Protein AF-A0A9D0KLB8-F1 (afdb_monomer_lite)

Sequence (203 aa):
MKRWILIVVVLVLVASAGTVVAAPAVDDDLPPVTEDEQAGERAGCESGAPLHPGVERLARRYGVPYKKVLDAFCGGYGLGEIALALRLNNCLNNGGLNNGKAWQTLLEMRQQGVGWGQVMLAVVTAKAVGDEDVTPDSLLRQRADGMEWGKIWQGLGLIGNGRGHKPASVTDEGSAQQGHPPRGNAGRAHGRGQGQGLGLKDQ

Foldseek 3Di:
DPVVVVVVVVVVPPPDPDDDDDDPDPPPVDPPPDPPPPLADDPPLDPPRDQDVLLVVQCVVLVHDSVVSSCCVSRDDDSVLLSLLSVLCVLLVVQQADDDCRSVVLVVCVVVVNDPVLLNLQSVVCSVLVDNVSHSVVSVVCVVVVDDPVNVCCVSVVDDDPDPDPPPPDDDDDDDDDDDDDDDDDPDDDDDDDDDDDDDDDD

pLDDT: mean 71.84, std 22.21, range [31.27, 97.5]

Structure (mmCIF, N/CA/C/O backbone):
data_AF-A0A9D0KLB8-F1
#
_entry.id   AF-A0A9D0KLB8-F1
#
loop_
_atom_site.group_PDB
_atom_site.id
_atom_site.type_symbol
_atom_site.label_atom_id
_atom_site.label_alt_id
_atom_site.label_comp_id
_atom_site.label_asym_id
_atom_site.label_entity_id
_atom_site.label_seq_id
_atom_site.pdbx_PDB_ins_code
_atom_site.Cartn_x
_atom_site.Cartn_y
_atom_site.Cartn_z
_atom_site.occupancy
_atom_site.B_iso_or_equiv
_atom_site.auth_seq_id
_atom_site.auth_comp_id
_atom_site.auth_asym_id
_atom_site.auth_atom_id
_atom_site.pdbx_PDB_model_num
ATOM 1 N N . MET A 1 1 ? -1.262 57.697 27.736 1.00 54.97 1 MET A N 1
ATOM 2 C CA . MET A 1 1 ? 0.014 57.642 26.979 1.00 54.97 1 MET A CA 1
ATOM 3 C C . MET A 1 1 ? 0.356 56.240 26.434 1.00 54.97 1 MET A C 1
ATOM 5 O O . MET A 1 1 ? 1.523 55.912 26.307 1.00 54.97 1 MET A O 1
ATOM 9 N N . LYS A 1 2 ? -0.627 55.386 26.092 1.00 54.72 2 LYS A N 1
ATOM 10 C CA . LYS A 1 2 ? -0.364 54.019 25.573 1.00 54.72 2 LYS A CA 1
ATOM 11 C C . LYS A 1 2 ? -1.040 53.720 24.225 1.00 54.72 2 LYS A C 1
ATOM 13 O O . LYS A 1 2 ? -0.787 52.686 23.629 1.00 54.72 2 LYS A O 1
ATOM 18 N N . ARG A 1 3 ? -1.871 54.649 23.729 1.00 54.12 3 ARG A N 1
ATOM 19 C CA . ARG A 1 3 ? -2.561 54.549 22.429 1.00 54.12 3 ARG A CA 1
ATOM 20 C C . ARG A 1 3 ? -1.765 55.138 21.255 1.00 54.12 3 ARG A C 1
ATOM 22 O O . ARG A 1 3 ? -2.039 54.795 20.119 1.00 54.12 3 ARG A O 1
ATOM 29 N N . TRP A 1 4 ? -0.749 55.958 21.531 1.00 46.91 4 TRP A N 1
ATOM 30 C CA . TRP A 1 4 ? 0.110 56.560 20.500 1.00 46.91 4 TRP A CA 1
ATOM 31 C C . TRP A 1 4 ? 1.261 55.635 20.074 1.00 46.91 4 TRP A C 1
ATOM 33 O O . TRP A 1 4 ? 1.718 55.704 18.942 1.00 46.91 4 TRP A O 1
ATOM 43 N N . ILE A 1 5 ? 1.676 54.707 20.944 1.00 55.84 5 ILE A N 1
ATOM 44 C CA . ILE A 1 5 ? 2.767 53.756 20.665 1.00 55.84 5 ILE A CA 1
ATOM 45 C C . ILE A 1 5 ? 2.333 52.690 19.643 1.00 55.84 5 ILE A C 1
ATOM 47 O O . ILE A 1 5 ? 3.135 52.278 18.814 1.00 55.84 5 ILE A O 1
ATOM 51 N N . LEU A 1 6 ? 1.054 52.293 19.636 1.00 51.06 6 LEU A N 1
ATOM 52 C CA . LEU A 1 6 ? 0.546 51.287 18.693 1.00 51.06 6 LEU A CA 1
ATOM 53 C C . LEU A 1 6 ? 0.437 51.811 17.252 1.00 51.06 6 LEU A C 1
ATOM 55 O O . LEU A 1 6 ? 0.638 51.041 16.322 1.00 51.06 6 LEU A O 1
ATOM 59 N N . ILE A 1 7 ? 0.192 53.110 17.050 1.00 54.25 7 ILE A N 1
ATOM 60 C CA . ILE A 1 7 ? 0.127 53.703 15.701 1.00 54.25 7 ILE A CA 1
ATOM 61 C C . ILE A 1 7 ? 1.533 53.843 15.100 1.00 54.25 7 ILE A C 1
ATOM 63 O O . ILE A 1 7 ? 1.725 53.570 13.919 1.00 54.25 7 ILE A O 1
ATOM 67 N N . VAL A 1 8 ? 2.535 54.191 15.914 1.00 54.28 8 VAL A N 1
ATOM 68 C CA . VAL A 1 8 ? 3.924 54.345 15.447 1.00 54.28 8 VAL A CA 1
ATOM 69 C C . VAL A 1 8 ? 4.551 52.993 15.085 1.00 54.28 8 VAL A C 1
ATOM 71 O O . VAL A 1 8 ? 5.255 52.902 14.087 1.00 54.28 8 VAL A O 1
ATOM 74 N N . VAL A 1 9 ? 4.251 51.918 15.825 1.00 54.47 9 VAL A N 1
ATOM 75 C CA . VAL A 1 9 ? 4.792 50.577 15.524 1.00 54.47 9 VAL A CA 1
ATOM 76 C C . VAL A 1 9 ? 4.160 49.965 14.264 1.00 54.47 9 VAL A C 1
ATOM 78 O O . VAL A 1 9 ? 4.857 49.303 13.501 1.00 54.47 9 VAL A O 1
ATOM 81 N N . VAL A 1 10 ? 2.879 50.237 13.986 1.00 52.41 10 VAL A N 1
ATOM 82 C CA . VAL A 1 10 ? 2.221 49.795 12.739 1.00 52.41 10 VAL A CA 1
ATOM 83 C C . VAL A 1 10 ? 2.745 50.563 11.516 1.00 52.41 10 VAL A C 1
ATOM 85 O O . VAL A 1 10 ? 2.868 49.982 10.442 1.00 52.41 10 VAL A O 1
ATOM 88 N N . LEU A 1 11 ? 3.133 51.834 11.674 1.00 50.62 11 LEU A N 1
ATOM 89 C CA . LEU A 1 11 ? 3.704 52.643 10.587 1.00 50.62 11 LEU A CA 1
ATOM 90 C C . LEU A 1 11 ? 5.163 52.295 10.2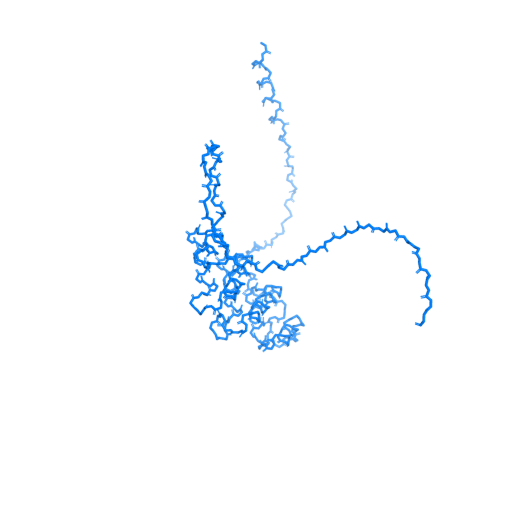42 1.00 50.62 11 LEU A C 1
ATOM 92 O O . LEU A 1 11 ? 5.580 52.510 9.108 1.00 50.62 11 LEU A O 1
ATOM 96 N N . VAL A 1 12 ? 5.934 51.731 11.176 1.00 50.69 12 VAL A N 1
ATOM 97 C CA . VAL A 1 12 ? 7.351 51.373 10.946 1.00 50.69 12 VAL A CA 1
ATOM 98 C C . VAL A 1 12 ? 7.520 50.035 10.205 1.00 50.69 12 VAL A C 1
ATOM 100 O O . VAL A 1 12 ? 8.561 49.804 9.598 1.00 50.69 12 VAL A O 1
ATOM 103 N N . LEU A 1 13 ? 6.502 49.169 10.162 1.00 50.56 13 LEU A N 1
ATOM 104 C CA . LEU A 1 13 ? 6.598 47.850 9.512 1.00 50.56 13 LEU A CA 1
ATOM 105 C C . LEU A 1 13 ? 6.283 47.831 8.002 1.00 50.56 13 LEU A C 1
ATOM 107 O O . LEU A 1 13 ? 6.443 46.789 7.374 1.00 50.56 13 LEU A O 1
ATOM 111 N N . VAL A 1 14 ? 5.876 48.952 7.395 1.00 56.84 14 VAL A N 1
ATOM 112 C CA . VAL A 1 14 ? 5.461 48.999 5.971 1.00 56.84 14 VAL A CA 1
ATOM 113 C C . VAL A 1 14 ? 6.595 49.410 5.010 1.00 56.84 14 VAL A C 1
ATOM 115 O O . VAL A 1 14 ? 6.429 49.375 3.796 1.00 56.84 14 VAL A O 1
ATOM 118 N N . ALA A 1 15 ? 7.795 49.733 5.498 1.00 57.12 15 ALA A N 1
ATOM 119 C CA . ALA A 1 15 ? 8.897 50.203 4.650 1.00 57.12 15 ALA A CA 1
ATOM 120 C C . ALA A 1 15 ? 9.981 49.137 4.414 1.00 57.12 15 ALA A C 1
ATOM 122 O O . ALA A 1 15 ? 11.125 49.287 4.833 1.00 57.12 15 ALA A O 1
ATOM 123 N N . SER A 1 16 ? 9.640 48.055 3.716 1.00 59.56 16 SER A N 1
ATOM 124 C CA . SER A 1 16 ? 10.649 47.233 3.025 1.00 59.56 16 SER A CA 1
ATOM 125 C C . SER A 1 16 ? 10.117 46.696 1.696 1.00 59.56 16 SER A C 1
ATOM 127 O O . SER A 1 16 ? 10.124 45.503 1.418 1.00 59.56 16 SER A O 1
ATOM 129 N N . ALA A 1 17 ? 9.675 47.613 0.833 1.00 59.06 17 ALA A N 1
ATOM 130 C CA . ALA A 1 17 ? 9.625 47.349 -0.599 1.00 59.06 17 ALA A CA 1
ATOM 131 C C . ALA A 1 17 ? 11.056 47.459 -1.151 1.00 59.06 17 ALA A C 1
ATOM 133 O O . ALA A 1 17 ? 11.504 48.529 -1.557 1.00 59.06 17 ALA A O 1
ATOM 134 N N . GLY A 1 18 ? 11.805 46.356 -1.104 1.00 54.69 18 GLY A N 1
ATOM 135 C CA . GLY A 1 18 ? 13.010 46.218 -1.914 1.00 54.69 18 GLY A CA 1
ATOM 136 C C . GLY A 1 18 ? 12.600 46.155 -3.382 1.00 54.69 18 GLY A C 1
ATOM 137 O O . GLY A 1 18 ? 11.836 45.277 -3.777 1.00 54.69 18 GLY A O 1
ATOM 138 N N . THR A 1 19 ? 13.071 47.094 -4.196 1.00 61.03 19 THR A N 1
ATOM 139 C CA . THR A 1 19 ? 12.932 47.026 -5.653 1.00 61.03 19 THR A CA 1
ATOM 140 C C . THR A 1 19 ? 13.747 45.850 -6.178 1.00 61.03 19 THR A C 1
ATOM 142 O O . THR A 1 19 ? 14.977 45.887 -6.161 1.00 61.03 19 THR A O 1
ATOM 145 N N . VAL A 1 20 ? 13.061 44.811 -6.652 1.00 55.56 20 VAL A N 1
ATOM 146 C CA . VAL A 1 20 ? 13.668 43.757 -7.468 1.00 55.56 20 VAL A CA 1
ATOM 147 C C . VAL A 1 20 ? 13.958 44.367 -8.839 1.00 55.56 20 VAL A C 1
ATOM 149 O O . VAL A 1 20 ? 13.037 44.683 -9.588 1.00 55.56 20 VAL A O 1
ATOM 152 N N . VAL A 1 21 ? 15.235 44.586 -9.156 1.00 56.75 21 VAL A N 1
ATOM 153 C CA . VAL A 1 21 ? 15.659 44.915 -10.522 1.00 56.75 21 VAL A CA 1
ATOM 154 C C . VAL A 1 21 ? 15.579 43.628 -11.335 1.00 56.75 21 VAL A C 1
ATOM 156 O O . VAL A 1 21 ? 16.291 42.667 -11.049 1.00 56.75 21 VAL A O 1
ATOM 159 N N . ALA A 1 22 ? 14.686 43.605 -12.322 1.00 52.31 22 ALA A N 1
ATOM 160 C CA . ALA A 1 22 ? 14.639 42.549 -13.319 1.00 52.31 22 ALA A CA 1
ATOM 161 C C . ALA A 1 22 ? 15.969 42.526 -14.091 1.00 52.31 22 ALA A C 1
ATOM 163 O O . ALA A 1 22 ? 16.392 43.544 -14.643 1.00 52.31 22 ALA A O 1
ATOM 164 N N . ALA A 1 23 ? 16.631 41.370 -14.108 1.00 57.62 23 ALA A N 1
ATOM 165 C CA . ALA A 1 23 ? 17.707 41.100 -15.052 1.00 57.62 23 ALA A CA 1
ATOM 166 C C . ALA A 1 23 ? 17.133 41.106 -16.485 1.00 57.62 23 ALA A C 1
ATOM 168 O O . ALA A 1 23 ? 15.970 40.728 -16.660 1.00 57.62 23 ALA A O 1
ATOM 169 N N . PRO A 1 24 ? 17.898 41.544 -17.504 1.00 47.53 24 PRO A N 1
ATOM 170 C CA . PRO A 1 24 ? 17.432 41.500 -18.884 1.00 47.53 24 PRO A CA 1
ATOM 171 C C . PRO A 1 24 ? 17.108 40.057 -19.273 1.00 47.53 24 PRO A C 1
ATOM 173 O O . PRO A 1 24 ? 17.872 39.140 -18.967 1.00 47.53 24 PRO A O 1
ATOM 176 N N . ALA A 1 25 ? 15.954 39.888 -19.918 1.00 50.50 25 ALA A N 1
ATOM 177 C CA . ALA A 1 25 ? 15.499 38.628 -20.474 1.00 50.50 25 ALA A CA 1
ATOM 178 C C . ALA A 1 25 ? 16.585 38.064 -21.395 1.00 50.50 25 ALA A C 1
ATOM 180 O O . ALA A 1 25 ? 16.930 38.658 -22.415 1.00 50.50 25 ALA A O 1
ATOM 181 N N . VAL A 1 26 ? 17.154 36.936 -20.983 1.00 49.97 26 VAL A N 1
ATOM 182 C CA . VAL A 1 26 ? 17.803 36.019 -21.906 1.00 49.97 26 VAL A CA 1
ATOM 183 C C . VAL A 1 26 ? 16.637 35.273 -22.543 1.00 49.97 26 VAL A C 1
ATOM 185 O O . VAL A 1 26 ? 15.901 34.589 -21.832 1.00 49.97 26 VAL A O 1
ATOM 188 N N . ASP A 1 27 ? 16.405 35.503 -23.833 1.00 55.53 27 ASP A N 1
ATOM 189 C CA . ASP A 1 27 ? 15.479 34.720 -24.652 1.00 55.53 27 ASP A CA 1
ATOM 190 C C . ASP A 1 27 ? 15.996 33.272 -24.738 1.00 55.53 27 ASP A C 1
ATOM 192 O O . ASP A 1 27 ? 16.630 32.870 -25.711 1.00 55.53 27 ASP A O 1
ATOM 196 N N . ASP A 1 28 ? 15.773 32.496 -23.679 1.00 51.75 28 ASP A N 1
ATOM 197 C CA . ASP A 1 28 ? 15.770 31.040 -23.742 1.00 51.75 28 ASP A CA 1
ATOM 198 C C . ASP A 1 28 ? 14.333 30.633 -24.070 1.00 51.75 28 ASP A C 1
ATOM 200 O O . ASP A 1 28 ? 13.460 30.549 -23.202 1.00 51.75 28 ASP A O 1
ATOM 204 N N . ASP A 1 29 ? 14.094 30.440 -25.366 1.00 59.84 29 ASP A N 1
ATOM 205 C CA . ASP A 1 29 ? 12.906 29.834 -25.971 1.00 59.84 29 ASP A CA 1
ATOM 206 C C . ASP A 1 29 ? 12.832 28.343 -25.565 1.00 59.84 29 ASP A C 1
ATOM 208 O O . ASP A 1 29 ? 12.912 27.427 -26.386 1.00 59.84 29 ASP A O 1
ATOM 212 N N . LEU A 1 30 ? 12.782 28.074 -24.253 1.00 58.12 30 LEU A N 1
ATOM 213 C CA . LEU A 1 30 ? 12.476 26.755 -23.721 1.00 58.12 30 LEU A CA 1
ATOM 214 C C . LEU A 1 30 ? 10.955 26.642 -23.596 1.00 58.12 30 LEU A C 1
ATOM 216 O O . LEU A 1 30 ? 10.339 27.446 -22.886 1.00 58.12 30 LEU A O 1
ATOM 220 N N . PRO A 1 31 ? 10.330 25.640 -24.239 1.00 63.09 31 PRO A N 1
ATOM 221 C CA . PRO A 1 31 ? 8.905 25.415 -24.076 1.00 63.09 31 PRO A CA 1
ATOM 222 C C . PRO A 1 31 ? 8.580 25.185 -22.591 1.00 63.09 31 PRO A C 1
ATOM 224 O O . PRO A 1 31 ? 9.407 24.625 -21.861 1.00 63.09 31 PRO A O 1
ATOM 227 N N . PRO A 1 32 ? 7.382 25.589 -22.126 1.00 53.81 32 PRO A N 1
ATOM 228 C CA . PRO A 1 32 ? 6.952 25.302 -20.768 1.00 53.81 32 PRO A CA 1
ATOM 229 C C . PRO A 1 32 ? 6.999 23.790 -20.558 1.00 53.81 32 PRO A C 1
ATOM 231 O O . PRO A 1 32 ? 6.317 23.034 -21.248 1.00 53.81 32 PRO A O 1
ATOM 234 N N . VAL A 1 33 ? 7.832 23.351 -19.618 1.00 54.56 33 VAL A N 1
ATOM 235 C CA . VAL A 1 33 ? 7.889 21.953 -19.200 1.00 54.56 33 VAL A CA 1
ATOM 236 C C . VAL A 1 33 ? 6.566 21.672 -18.492 1.00 54.56 33 VAL A C 1
ATOM 238 O O . VAL A 1 33 ? 6.374 22.055 -17.342 1.00 54.56 33 VAL A O 1
ATOM 241 N N . THR A 1 34 ? 5.603 21.094 -19.204 1.00 50.75 34 THR A N 1
ATOM 242 C CA . THR A 1 34 ? 4.339 20.662 -18.612 1.00 50.75 34 THR A CA 1
ATOM 243 C C . THR A 1 34 ? 4.639 19.488 -17.687 1.00 50.75 34 THR A C 1
ATOM 245 O O . THR A 1 34 ? 5.115 18.444 -18.132 1.00 50.75 34 THR A O 1
ATOM 248 N N . GLU A 1 35 ? 4.379 19.653 -16.391 1.00 57.00 35 GLU A N 1
ATOM 249 C CA . GLU A 1 35 ? 4.608 18.640 -15.346 1.00 57.00 35 GLU A CA 1
ATOM 250 C C . GLU A 1 35 ? 3.706 17.390 -15.496 1.00 57.00 35 GLU A C 1
ATOM 252 O O . GLU A 1 35 ? 3.825 16.439 -14.725 1.00 57.00 35 GLU A O 1
ATOM 257 N N . ASP A 1 36 ? 2.852 17.348 -16.523 1.00 48.72 36 ASP A N 1
ATOM 258 C CA . ASP A 1 36 ? 1.821 16.326 -16.730 1.00 48.72 36 ASP A CA 1
ATOM 259 C C . ASP A 1 36 ? 2.244 15.112 -17.593 1.00 48.72 36 ASP A C 1
ATOM 261 O O . ASP A 1 36 ? 1.433 14.218 -17.819 1.00 48.72 36 ASP A O 1
ATOM 265 N N . GLU A 1 37 ? 3.511 14.992 -18.015 1.00 50.00 37 GLU A N 1
ATOM 266 C CA . GLU A 1 37 ? 4.004 13.836 -18.805 1.00 50.00 37 GLU A CA 1
ATOM 267 C C . GLU A 1 37 ? 5.207 13.084 -18.192 1.00 50.00 37 GLU A C 1
ATOM 269 O O . GLU A 1 37 ? 6.001 12.460 -18.889 1.00 50.00 37 GLU A O 1
ATOM 274 N N . GLN A 1 38 ? 5.365 13.067 -16.864 1.00 49.66 38 GLN A N 1
ATOM 275 C CA . GLN A 1 38 ? 6.437 12.280 -16.207 1.00 49.66 38 GLN A CA 1
ATOM 276 C C . GLN A 1 38 ? 5.984 10.913 -15.673 1.00 49.66 38 GLN A C 1
ATOM 278 O O . GLN A 1 38 ? 6.712 10.231 -14.947 1.00 49.66 38 GLN A O 1
ATOM 283 N N . ALA A 1 39 ? 4.812 10.448 -16.102 1.00 49.31 39 ALA A N 1
ATOM 284 C CA . ALA A 1 39 ? 4.437 9.040 -16.047 1.00 49.31 39 ALA A CA 1
ATOM 285 C C . ALA A 1 39 ? 4.890 8.328 -17.337 1.00 49.31 39 ALA A C 1
ATOM 287 O O . ALA A 1 39 ? 4.064 7.834 -18.095 1.00 49.31 39 ALA A O 1
ATOM 288 N N . GLY A 1 40 ? 6.196 8.297 -17.619 1.00 51.50 40 GLY A N 1
ATOM 289 C CA . GLY A 1 40 ? 6.690 7.677 -18.857 1.00 51.50 40 GLY A CA 1
ATOM 290 C C . GLY A 1 40 ? 8.150 7.250 -18.816 1.00 51.50 40 GLY A C 1
ATOM 291 O O . GLY A 1 40 ? 8.451 6.078 -19.020 1.00 51.50 40 GLY A O 1
ATOM 292 N N . GLU A 1 41 ? 9.059 8.154 -18.456 1.00 64.38 41 GLU A N 1
ATOM 293 C CA . GLU A 1 41 ? 10.490 7.921 -18.687 1.00 64.38 41 GLU A CA 1
ATOM 294 C C . GLU A 1 41 ? 11.237 7.486 -17.409 1.00 64.38 41 GLU A C 1
ATOM 296 O O . GLU A 1 41 ? 12.137 8.164 -16.910 1.00 64.38 41 GLU A O 1
ATOM 301 N N . ARG A 1 42 ? 10.852 6.353 -16.802 1.00 75.25 42 ARG A N 1
ATOM 302 C CA . ARG A 1 42 ? 11.687 5.739 -15.751 1.00 75.25 42 ARG A CA 1
ATOM 303 C C . ARG A 1 42 ? 12.741 4.839 -16.381 1.00 75.25 42 ARG A C 1
ATOM 305 O O . ARG A 1 42 ? 12.410 3.883 -17.081 1.00 75.25 42 ARG A O 1
ATOM 312 N N . ALA A 1 43 ? 14.007 5.096 -16.051 1.00 79.88 43 ALA A N 1
ATOM 313 C CA . ALA A 1 43 ? 15.126 4.269 -16.487 1.00 79.88 43 ALA A CA 1
ATOM 314 C C . ALA A 1 43 ? 14.879 2.782 -16.170 1.00 79.88 43 ALA A C 1
ATOM 316 O O . ALA A 1 43 ? 14.559 2.412 -15.036 1.00 79.88 43 ALA A O 1
ATOM 317 N N . GLY A 1 44 ? 15.044 1.925 -17.179 1.00 81.69 44 GLY A N 1
ATOM 318 C CA . GLY A 1 44 ? 14.855 0.478 -17.046 1.00 81.69 44 GLY A CA 1
ATOM 319 C C . GLY A 1 44 ? 13.421 -0.023 -17.251 1.00 81.69 44 GLY A C 1
ATOM 320 O O . GLY A 1 44 ? 13.159 -1.189 -16.962 1.00 81.69 44 GLY A O 1
ATOM 321 N N . CYS A 1 45 ? 12.510 0.820 -17.748 1.00 87.94 45 CYS A N 1
ATOM 322 C CA . CYS A 1 45 ? 11.162 0.422 -18.179 1.00 87.94 45 CYS A CA 1
ATOM 323 C C . CYS A 1 45 ? 11.052 0.119 -19.683 1.00 87.94 45 CYS A C 1
ATOM 325 O O . CYS A 1 45 ? 10.012 -0.341 -20.153 1.00 87.94 45 CYS A O 1
ATOM 327 N N . GLU A 1 46 ? 12.125 0.353 -20.433 1.00 84.94 46 GLU A N 1
ATOM 328 C CA . GLU A 1 46 ? 12.196 0.149 -21.877 1.00 84.94 46 GLU A CA 1
ATOM 329 C C . GLU A 1 46 ? 12.255 -1.340 -22.254 1.00 84.94 46 GLU A C 1
ATOM 331 O O . GLU A 1 46 ? 12.805 -2.183 -21.535 1.00 84.94 46 GLU A O 1
ATOM 336 N N . SER A 1 47 ? 11.720 -1.676 -23.430 1.00 76.31 47 SER A N 1
ATOM 337 C CA . SER A 1 47 ? 11.805 -3.037 -23.968 1.00 76.31 47 SER A CA 1
ATOM 338 C C . SER A 1 47 ? 13.254 -3.397 -24.306 1.00 76.31 47 SER A C 1
ATOM 340 O O . SER A 1 47 ? 13.928 -2.664 -25.019 1.00 76.31 47 SER A O 1
ATOM 342 N N . GLY A 1 48 ? 13.731 -4.548 -23.820 1.00 75.69 48 GLY A N 1
ATOM 343 C CA . GLY A 1 48 ? 15.107 -5.007 -24.055 1.00 75.69 48 GLY A CA 1
ATOM 344 C C . GLY A 1 48 ? 16.158 -4.411 -23.110 1.00 75.69 48 GLY A C 1
ATOM 345 O O . GLY A 1 48 ? 17.333 -4.757 -23.229 1.00 75.69 48 GLY A O 1
ATOM 346 N N . ALA A 1 49 ? 15.755 -3.574 -22.147 1.00 80.50 49 ALA A N 1
ATOM 347 C CA . ALA A 1 49 ? 16.653 -3.090 -21.106 1.00 80.50 49 ALA A CA 1
ATOM 348 C C . ALA A 1 49 ? 17.228 -4.253 -20.263 1.00 80.50 49 ALA A C 1
ATOM 350 O O . ALA A 1 49 ? 16.535 -5.253 -20.026 1.00 80.50 49 ALA A O 1
ATOM 351 N N . PRO A 1 50 ? 18.475 -4.133 -19.759 1.00 85.25 50 PRO A N 1
ATOM 352 C CA . PRO A 1 50 ? 19.007 -5.053 -18.758 1.00 85.25 50 PRO A CA 1
ATOM 353 C C . PRO A 1 50 ? 18.079 -5.166 -17.539 1.00 85.25 50 PRO A C 1
ATOM 355 O O . PRO A 1 50 ? 17.367 -4.222 -17.195 1.00 85.25 50 PRO A O 1
ATOM 358 N N . LEU A 1 51 ? 18.115 -6.309 -16.844 1.00 86.88 51 LEU A N 1
ATOM 359 C CA . LEU A 1 51 ? 17.317 -6.511 -15.630 1.00 86.88 51 LEU A CA 1
ATOM 360 C C . LEU A 1 51 ? 17.584 -5.400 -14.604 1.00 86.88 51 LEU A C 1
ATOM 362 O O . LEU A 1 51 ? 18.727 -5.149 -14.219 1.00 86.88 51 LEU A O 1
ATOM 366 N N . HIS A 1 52 ? 16.519 -4.773 -14.105 1.00 90.19 52 HIS A N 1
ATOM 367 C CA . HIS A 1 52 ? 16.628 -3.715 -13.114 1.00 90.19 52 HIS A CA 1
ATOM 368 C C . HIS A 1 52 ? 17.040 -4.330 -11.761 1.00 90.19 52 HIS A C 1
ATOM 370 O O . HIS A 1 52 ? 16.252 -5.060 -11.147 1.00 90.19 52 HIS A O 1
ATOM 376 N N . PRO A 1 53 ? 18.220 -3.998 -11.203 1.00 92.31 53 PRO A N 1
ATOM 377 C CA . PRO A 1 53 ? 18.805 -4.737 -10.080 1.00 92.31 53 PRO A CA 1
ATOM 378 C C . PRO A 1 53 ? 17.943 -4.685 -8.810 1.00 92.31 53 PRO A C 1
ATOM 380 O O . PRO A 1 53 ? 17.861 -5.651 -8.053 1.00 92.31 53 PRO A O 1
ATOM 383 N N . GLY A 1 54 ? 17.263 -3.560 -8.558 1.00 93.69 54 GLY A N 1
ATOM 384 C CA . GLY A 1 54 ? 16.323 -3.430 -7.439 1.00 93.69 54 GLY A CA 1
ATOM 385 C C . GLY A 1 54 ? 15.063 -4.294 -7.580 1.00 93.69 54 GLY A C 1
ATOM 386 O O . GLY A 1 54 ? 14.714 -5.014 -6.645 1.00 93.69 54 GLY A O 1
ATOM 387 N N . VAL A 1 55 ? 14.425 -4.265 -8.754 1.00 95.25 55 VAL A N 1
ATOM 388 C CA . VAL A 1 55 ? 13.262 -5.096 -9.099 1.00 95.25 55 VAL A CA 1
ATOM 389 C C . VAL A 1 55 ? 13.626 -6.575 -8.995 1.00 95.25 55 VAL A C 1
ATOM 391 O O . VAL A 1 55 ? 12.918 -7.342 -8.349 1.00 95.25 55 VAL A O 1
ATOM 394 N N . GLU A 1 56 ? 14.775 -6.963 -9.546 1.00 95.19 56 GLU A N 1
ATOM 395 C CA . GLU A 1 56 ? 15.280 -8.334 -9.516 1.00 95.19 56 GLU A CA 1
ATOM 396 C C . GLU A 1 56 ? 15.503 -8.834 -8.079 1.00 95.19 56 GLU A C 1
ATOM 398 O O . GLU A 1 56 ? 15.081 -9.936 -7.719 1.00 95.19 56 GLU A O 1
ATOM 403 N N . ARG A 1 57 ? 16.113 -8.009 -7.214 1.00 96.50 57 ARG A N 1
ATOM 404 C CA . ARG A 1 57 ? 16.278 -8.335 -5.788 1.00 96.50 57 ARG A CA 1
ATOM 405 C C . ARG A 1 57 ? 14.941 -8.537 -5.078 1.00 96.50 57 ARG A C 1
ATOM 407 O O . ARG A 1 57 ? 14.833 -9.466 -4.281 1.00 96.50 57 ARG A O 1
ATOM 414 N N . LEU A 1 58 ? 13.948 -7.687 -5.336 1.00 96.44 58 LEU A N 1
ATOM 415 C CA . LEU A 1 58 ? 12.626 -7.804 -4.714 1.00 96.44 58 LEU A CA 1
ATOM 416 C C . LEU A 1 58 ? 11.876 -9.041 -5.207 1.00 96.44 58 LEU A C 1
ATOM 418 O O . LEU A 1 58 ? 11.378 -9.809 -4.385 1.00 96.44 58 LEU A O 1
ATOM 422 N N . ALA A 1 59 ? 11.862 -9.264 -6.521 1.00 95.00 59 ALA A N 1
ATOM 423 C CA . ALA A 1 59 ? 11.224 -10.417 -7.142 1.00 95.00 59 ALA A CA 1
ATOM 424 C C . ALA A 1 59 ? 11.765 -11.733 -6.571 1.00 95.00 59 ALA A C 1
ATOM 426 O O . ALA A 1 59 ? 10.995 -12.552 -6.073 1.00 95.00 59 ALA A O 1
ATOM 427 N N . ARG A 1 60 ? 13.097 -11.890 -6.532 1.00 95.31 60 ARG A N 1
ATOM 428 C CA . ARG A 1 60 ? 13.740 -13.074 -5.941 1.00 95.31 60 ARG A CA 1
ATOM 429 C C . ARG A 1 60 ? 13.451 -13.224 -4.452 1.00 95.31 60 ARG A C 1
ATOM 431 O O . ARG A 1 60 ? 13.148 -14.323 -4.007 1.00 95.31 60 ARG A O 1
ATOM 438 N N . ARG A 1 61 ? 13.543 -12.138 -3.676 1.00 94.94 61 ARG A N 1
ATOM 439 C CA . ARG A 1 61 ? 13.373 -12.187 -2.215 1.00 94.94 61 ARG A CA 1
ATOM 440 C C . ARG A 1 61 ? 11.978 -12.638 -1.794 1.00 94.94 61 ARG A C 1
ATOM 442 O O . ARG A 1 61 ? 11.863 -13.358 -0.810 1.00 94.94 61 ARG A O 1
ATOM 449 N N . TYR A 1 62 ? 10.949 -12.180 -2.497 1.00 92.12 62 TYR A N 1
ATOM 450 C CA . TYR A 1 62 ? 9.555 -12.445 -2.136 1.00 92.12 62 TYR A CA 1
ATOM 451 C C . TYR A 1 62 ? 8.893 -13.517 -3.010 1.00 92.12 62 TYR A C 1
ATOM 453 O O . TYR A 1 62 ? 7.705 -13.771 -2.845 1.00 92.12 62 TYR A O 1
ATOM 461 N N . GLY A 1 63 ? 9.632 -14.137 -3.937 1.00 91.06 63 GLY A N 1
ATOM 462 C CA . GLY A 1 63 ? 9.103 -15.176 -4.825 1.00 91.06 63 GLY A CA 1
ATOM 463 C C . GLY A 1 63 ? 7.995 -14.686 -5.763 1.00 91.06 63 GLY A C 1
ATOM 464 O O . GLY A 1 63 ? 7.151 -15.474 -6.179 1.00 91.06 63 GLY A O 1
ATOM 465 N N . VAL A 1 64 ? 7.965 -13.388 -6.082 1.00 91.12 64 VAL A N 1
ATOM 466 C CA . VAL A 1 64 ? 6.946 -12.789 -6.957 1.00 91.12 64 VAL A CA 1
ATOM 467 C C . VAL A 1 64 ? 7.468 -12.643 -8.390 1.00 91.12 64 VAL A C 1
ATOM 469 O O . VAL A 1 64 ? 8.670 -12.437 -8.583 1.00 91.12 64 VAL A O 1
ATOM 472 N N . PRO A 1 65 ? 6.600 -12.697 -9.419 1.00 92.81 65 PRO A N 1
ATOM 473 C CA . PRO A 1 65 ? 7.040 -12.554 -10.803 1.00 92.81 65 PRO A CA 1
ATOM 474 C C . PRO A 1 65 ? 7.749 -11.216 -11.044 1.00 92.81 65 PRO A C 1
ATOM 476 O O . PRO A 1 65 ? 7.174 -10.158 -10.777 1.00 92.81 65 PRO A O 1
ATOM 479 N N . TYR A 1 66 ? 8.960 -11.257 -11.615 1.00 93.56 66 TYR A N 1
ATOM 480 C CA . TYR A 1 66 ? 9.760 -10.065 -11.940 1.00 93.56 66 TYR A CA 1
ATOM 481 C C . TYR A 1 66 ? 8.944 -9.012 -12.693 1.00 93.56 66 TYR A C 1
ATOM 483 O O . TYR A 1 66 ? 8.927 -7.849 -12.297 1.00 93.56 66 TYR A O 1
ATOM 491 N N . LYS A 1 67 ? 8.182 -9.443 -13.711 1.00 92.81 67 LYS A N 1
ATOM 492 C CA . LYS A 1 67 ? 7.329 -8.556 -14.507 1.00 92.81 67 LYS A CA 1
ATOM 493 C C . LYS A 1 67 ? 6.329 -7.779 -13.648 1.00 92.81 67 LYS A C 1
ATOM 495 O O . LYS A 1 67 ? 6.129 -6.605 -13.893 1.00 92.81 67 LYS A O 1
ATOM 500 N N . LYS A 1 68 ? 5.736 -8.380 -12.612 1.00 93.50 68 LYS A N 1
ATOM 501 C CA . LYS A 1 68 ? 4.762 -7.680 -11.756 1.00 93.50 68 LYS A CA 1
ATOM 502 C C . LYS A 1 68 ? 5.416 -6.577 -10.925 1.00 93.50 68 LYS A C 1
ATOM 504 O O . LYS A 1 68 ? 4.838 -5.508 -10.766 1.00 93.50 68 LYS A O 1
ATOM 509 N N . VAL A 1 69 ? 6.618 -6.836 -10.411 1.00 94.88 69 VAL A N 1
ATOM 510 C CA . VAL A 1 69 ? 7.414 -5.844 -9.671 1.00 94.88 69 VAL A CA 1
ATOM 511 C C . VAL A 1 69 ? 7.872 -4.725 -10.610 1.00 94.88 69 VAL A C 1
ATOM 513 O O . VAL A 1 69 ? 7.816 -3.559 -10.230 1.00 94.88 69 VAL A O 1
ATOM 516 N N . LEU A 1 70 ? 8.273 -5.073 -11.838 1.00 94.25 70 LEU A N 1
ATOM 517 C CA . LEU A 1 70 ? 8.650 -4.108 -12.869 1.00 94.25 70 LEU A CA 1
ATOM 518 C C . LEU A 1 70 ? 7.458 -3.238 -13.284 1.00 94.25 70 LEU A C 1
ATOM 520 O O . LEU A 1 70 ? 7.579 -2.021 -13.271 1.00 94.25 70 LEU A O 1
ATOM 524 N N . ASP A 1 71 ? 6.303 -3.847 -13.567 1.00 93.50 71 ASP A N 1
ATOM 525 C CA . ASP A 1 71 ? 5.068 -3.147 -13.934 1.00 93.50 71 ASP A CA 1
ATOM 526 C C . ASP A 1 71 ? 4.681 -2.127 -12.843 1.00 93.50 71 ASP A C 1
ATOM 528 O O . ASP A 1 71 ? 4.309 -1.001 -13.156 1.00 93.50 71 ASP A O 1
ATOM 532 N N . ALA A 1 72 ? 4.825 -2.478 -11.557 1.00 93.94 72 ALA A N 1
ATOM 533 C CA . ALA A 1 72 ? 4.589 -1.542 -10.456 1.00 93.94 72 ALA A CA 1
ATOM 534 C C . ALA A 1 72 ? 5.622 -0.398 -10.422 1.00 93.94 72 ALA A C 1
ATOM 536 O O . ALA A 1 72 ? 5.258 0.767 -10.270 1.00 93.94 72 ALA A O 1
ATOM 537 N N . PHE A 1 73 ? 6.909 -0.708 -10.586 1.00 94.62 73 PHE A N 1
ATOM 538 C CA . PHE A 1 73 ? 7.960 0.312 -10.617 1.00 94.62 73 PHE A CA 1
ATOM 539 C C . PHE A 1 73 ? 7.747 1.312 -11.764 1.00 94.62 73 PHE A C 1
ATOM 541 O O . PHE A 1 73 ? 7.747 2.526 -11.552 1.00 94.62 73 PHE A O 1
ATOM 548 N N . CYS A 1 74 ? 7.479 0.805 -12.964 1.00 93.25 74 CYS A N 1
ATOM 549 C CA . CYS A 1 74 ? 7.185 1.624 -14.134 1.00 93.25 74 CYS A CA 1
ATOM 550 C C . CYS A 1 74 ? 5.866 2.390 -13.977 1.00 93.25 74 CYS A C 1
ATOM 552 O O . CYS A 1 74 ? 5.792 3.558 -14.342 1.00 93.25 74 CYS A O 1
ATOM 554 N N . GLY A 1 75 ? 4.872 1.790 -13.319 1.00 91.25 75 GLY A N 1
ATOM 555 C CA . GLY A 1 75 ? 3.558 2.380 -13.066 1.00 91.25 75 GLY A CA 1
ATOM 556 C C . GLY A 1 75 ? 3.503 3.481 -12.004 1.00 91.25 75 GLY A C 1
ATOM 557 O O . GLY A 1 75 ? 2.416 3.976 -11.730 1.00 91.25 75 GLY A O 1
ATOM 558 N N . GLY A 1 76 ? 4.615 3.879 -11.378 1.00 90.94 76 GLY A N 1
ATOM 559 C CA . GLY A 1 76 ? 4.585 4.991 -10.415 1.00 90.94 76 GLY A CA 1
ATOM 560 C C . GLY A 1 76 ? 5.309 4.740 -9.108 1.00 90.94 76 GLY A C 1
ATOM 561 O O . GLY A 1 76 ? 5.709 5.697 -8.448 1.00 90.94 76 GLY A O 1
ATOM 562 N N . T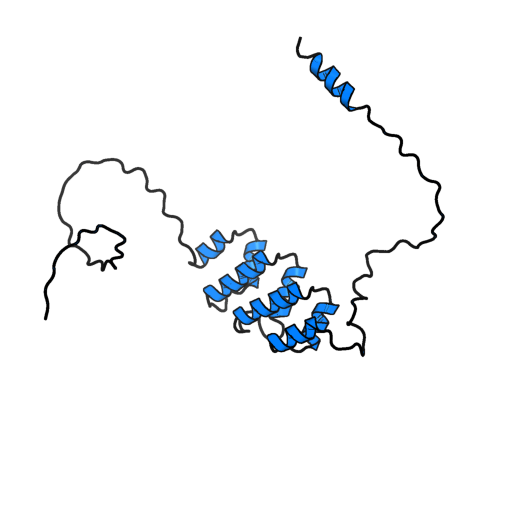YR A 1 77 ? 5.436 3.478 -8.710 1.00 93.19 77 TYR A N 1
ATOM 563 C CA . TYR A 1 77 ? 5.759 3.140 -7.333 1.00 93.19 77 TYR A CA 1
ATOM 564 C C . TYR A 1 77 ? 7.264 3.103 -7.085 1.00 93.19 77 TYR A C 1
ATOM 566 O O . TYR A 1 77 ? 8.037 2.505 -7.837 1.00 93.19 77 TYR A O 1
ATOM 574 N N . GLY A 1 78 ? 7.694 3.685 -5.968 1.00 93.62 78 GLY A N 1
ATOM 575 C CA . GLY A 1 78 ? 9.072 3.561 -5.517 1.00 93.62 78 GLY A CA 1
ATOM 576 C C . GLY A 1 78 ? 9.397 2.123 -5.103 1.00 93.62 78 GLY A C 1
ATOM 577 O O . GLY A 1 78 ? 8.569 1.413 -4.534 1.00 93.62 78 GLY A O 1
ATOM 578 N N . LEU A 1 79 ? 10.648 1.691 -5.289 1.00 94.88 79 LEU A N 1
ATOM 579 C CA . LEU A 1 79 ? 11.087 0.356 -4.849 1.00 94.88 79 LEU A CA 1
ATOM 580 C C . LEU A 1 79 ? 10.901 0.142 -3.338 1.00 94.88 79 LEU A C 1
ATOM 582 O O . LEU A 1 79 ? 10.678 -0.986 -2.911 1.00 94.88 79 LEU A O 1
ATOM 586 N N . GLY A 1 80 ? 10.967 1.209 -2.532 1.00 95.00 80 GLY A N 1
ATOM 587 C CA . GLY A 1 80 ? 10.670 1.159 -1.097 1.00 95.00 80 GLY A CA 1
ATOM 588 C C . GLY A 1 80 ? 9.194 0.883 -0.797 1.00 95.00 80 GLY A C 1
ATOM 589 O O . GLY A 1 80 ? 8.894 0.068 0.071 1.00 95.00 80 GLY A O 1
ATOM 590 N N . GLU A 1 81 ? 8.281 1.492 -1.557 1.00 95.75 81 GLU A N 1
ATOM 591 C CA . GLU A 1 81 ? 6.835 1.252 -1.460 1.00 95.75 81 GLU A CA 1
ATOM 592 C C . GLU A 1 81 ? 6.507 -0.191 -1.852 1.00 95.75 81 GLU A C 1
ATOM 594 O O . GLU A 1 81 ? 5.834 -0.908 -1.112 1.00 95.75 81 GLU A O 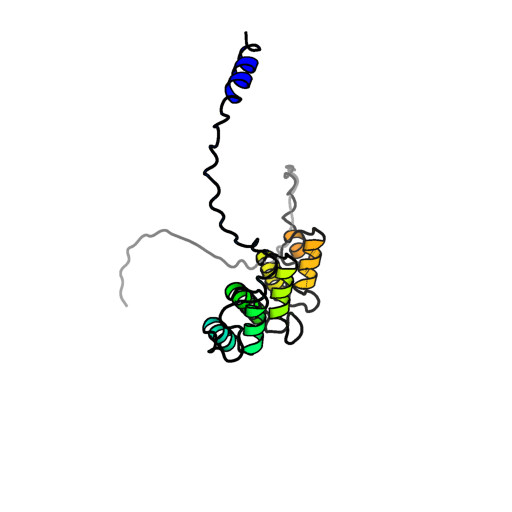1
ATOM 599 N N . ILE A 1 82 ? 7.075 -0.655 -2.969 1.00 96.25 82 ILE A N 1
ATOM 600 C CA . ILE A 1 82 ? 6.915 -2.033 -3.441 1.00 96.25 82 ILE A CA 1
ATOM 601 C C . ILE A 1 82 ? 7.482 -3.024 -2.415 1.00 96.25 82 ILE A C 1
ATOM 603 O O . ILE A 1 82 ? 6.840 -4.022 -2.089 1.00 96.25 82 ILE A O 1
ATOM 607 N N . ALA A 1 83 ? 8.664 -2.748 -1.854 1.00 95.94 83 ALA A N 1
ATOM 608 C CA . ALA A 1 83 ? 9.270 -3.585 -0.822 1.00 95.94 83 ALA A CA 1
ATOM 609 C C . ALA A 1 83 ? 8.407 -3.676 0.443 1.00 95.94 83 ALA A C 1
ATOM 611 O O . ALA A 1 83 ? 8.304 -4.754 1.034 1.00 95.94 83 ALA A O 1
ATOM 612 N N . LEU A 1 84 ? 7.803 -2.561 0.862 1.00 95.06 84 LEU A N 1
ATOM 613 C CA . LEU A 1 84 ? 6.930 -2.509 2.029 1.00 95.06 84 LEU A CA 1
ATOM 614 C C . LEU A 1 84 ? 5.630 -3.281 1.787 1.00 95.06 84 LEU A C 1
ATOM 616 O O . LEU A 1 84 ? 5.252 -4.102 2.623 1.00 95.06 84 LEU A O 1
ATOM 620 N N . ALA A 1 85 ? 5.000 -3.095 0.627 1.00 93.62 85 ALA A N 1
ATOM 621 C CA . ALA A 1 85 ? 3.815 -3.843 0.223 1.00 93.62 85 ALA A CA 1
ATOM 622 C C . ALA A 1 85 ? 4.070 -5.358 0.199 1.00 93.62 85 ALA A C 1
ATOM 624 O O . ALA A 1 85 ? 3.305 -6.133 0.770 1.00 93.62 85 ALA A O 1
ATOM 625 N N . LEU A 1 86 ? 5.186 -5.790 -0.399 1.00 93.00 86 LEU A N 1
ATOM 626 C CA . LEU A 1 86 ? 5.581 -7.200 -0.431 1.00 93.00 86 LEU A CA 1
ATOM 627 C C . LEU A 1 86 ? 5.824 -7.763 0.975 1.00 93.00 86 LEU A C 1
ATOM 629 O O . LEU A 1 86 ? 5.369 -8.864 1.287 1.00 93.00 86 LEU A O 1
ATOM 633 N N . ARG A 1 87 ? 6.492 -6.998 1.848 1.00 91.94 87 ARG A N 1
ATOM 634 C CA . ARG A 1 87 ? 6.720 -7.385 3.247 1.00 91.94 87 ARG A CA 1
ATOM 635 C C . ARG A 1 87 ? 5.409 -7.575 4.001 1.00 91.94 87 ARG A C 1
ATOM 637 O O . ARG A 1 87 ? 5.252 -8.570 4.703 1.00 91.94 87 ARG A O 1
ATOM 644 N N . LEU A 1 88 ? 4.488 -6.626 3.864 1.00 89.19 88 LEU A N 1
ATOM 645 C CA . LEU A 1 88 ? 3.179 -6.673 4.508 1.00 89.19 88 LEU A CA 1
ATOM 646 C C . LEU A 1 88 ? 2.335 -7.838 4.002 1.00 89.19 88 LEU A C 1
ATOM 648 O O . LEU A 1 88 ? 1.755 -8.566 4.803 1.00 89.19 88 LEU A O 1
ATOM 652 N N . ASN A 1 89 ? 2.330 -8.063 2.691 1.00 87.38 89 ASN A N 1
ATOM 653 C CA . ASN A 1 89 ? 1.661 -9.210 2.098 1.00 87.38 89 ASN A CA 1
ATOM 654 C C . ASN A 1 89 ? 2.209 -10.542 2.642 1.00 87.38 89 ASN A C 1
ATOM 656 O O . ASN A 1 89 ? 1.443 -11.426 3.019 1.00 87.38 89 ASN A O 1
ATOM 660 N N . ASN A 1 90 ? 3.534 -10.666 2.759 1.00 85.75 90 ASN A N 1
ATOM 661 C CA . ASN A 1 90 ? 4.155 -11.850 3.348 1.00 85.75 90 ASN A CA 1
ATOM 662 C C . ASN A 1 90 ? 3.790 -12.019 4.835 1.00 85.75 90 ASN A C 1
ATOM 664 O O . ASN A 1 90 ? 3.597 -13.138 5.301 1.00 85.75 90 ASN A O 1
ATOM 668 N N . CYS A 1 91 ? 3.626 -10.921 5.587 1.00 79.31 91 CYS A N 1
ATOM 669 C CA . CYS A 1 91 ? 3.108 -10.987 6.955 1.00 79.31 91 CYS A CA 1
ATOM 670 C C . CYS A 1 91 ? 1.689 -11.575 7.020 1.00 79.31 91 CYS A C 1
ATOM 672 O O . CYS A 1 91 ? 1.384 -12.229 8.015 1.00 79.31 91 CYS A O 1
ATOM 674 N N . LEU A 1 92 ? 0.851 -11.376 5.999 1.00 75.69 92 LEU A N 1
ATOM 675 C CA . LEU A 1 92 ? -0.520 -11.899 5.910 1.00 75.69 92 LEU A CA 1
ATOM 676 C C . LEU A 1 92 ? -0.608 -13.354 5.406 1.00 75.69 92 LEU A C 1
ATOM 678 O O . LEU A 1 92 ? -1.704 -13.814 5.094 1.00 75.69 92 LEU A O 1
ATOM 682 N N . ASN A 1 93 ? 0.513 -14.081 5.290 1.00 70.44 93 ASN A N 1
ATOM 683 C CA . ASN A 1 93 ? 0.563 -15.443 4.735 1.00 70.44 93 ASN A CA 1
ATOM 684 C C . ASN A 1 93 ? -0.129 -15.570 3.357 1.00 70.44 93 ASN A C 1
ATOM 686 O O . ASN A 1 93 ? -0.724 -16.600 3.060 1.00 70.44 93 ASN A O 1
ATOM 690 N N . ASN A 1 94 ? -0.079 -14.525 2.518 1.00 60.91 94 ASN A N 1
ATOM 691 C CA . ASN A 1 94 ? -0.765 -14.451 1.215 1.00 60.91 94 ASN A CA 1
ATOM 692 C C . ASN A 1 94 ? -2.307 -14.614 1.246 1.00 60.91 94 ASN A C 1
ATOM 694 O O . ASN A 1 94 ? -2.908 -14.694 0.178 1.00 60.91 94 ASN A O 1
ATOM 698 N N . GLY A 1 95 ? -2.949 -14.651 2.424 1.00 53.34 95 GLY A N 1
ATOM 699 C CA . GLY A 1 95 ? -4.387 -14.930 2.579 1.00 53.34 95 GLY A CA 1
ATOM 700 C C . GLY A 1 95 ? -5.261 -13.729 2.956 1.00 53.34 95 GLY A C 1
ATOM 701 O O . GLY A 1 95 ? -6.476 -13.821 2.875 1.00 53.34 95 GLY A O 1
ATOM 702 N N . GLY A 1 96 ? -4.673 -12.592 3.350 1.00 55.66 96 GLY A N 1
ATOM 703 C CA . GLY A 1 96 ? -5.443 -11.435 3.844 1.00 55.66 96 GLY A CA 1
ATOM 704 C C . GLY A 1 96 ? -5.987 -10.483 2.770 1.00 55.66 96 GLY A C 1
ATOM 705 O O . GLY A 1 96 ? -6.709 -9.547 3.100 1.00 55.66 96 GLY A O 1
ATOM 706 N N . LEU A 1 97 ? -5.615 -10.679 1.502 1.00 57.78 97 LEU A N 1
ATOM 707 C CA . LEU A 1 97 ? -6.070 -9.892 0.352 1.00 57.78 97 LEU A CA 1
ATOM 708 C C . LEU A 1 97 ? -6.106 -10.840 -0.852 1.00 57.78 97 LEU A C 1
ATOM 710 O O . LEU A 1 97 ? -5.077 -11.360 -1.272 1.00 57.78 97 LEU A O 1
ATOM 714 N N . ASN A 1 98 ? -7.295 -11.139 -1.357 1.00 48.94 98 ASN A N 1
ATOM 715 C CA . ASN A 1 98 ? -7.541 -12.275 -2.244 1.00 48.94 98 ASN A CA 1
ATOM 716 C C . ASN A 1 98 ? -6.638 -12.306 -3.501 1.00 48.94 98 ASN A C 1
ATOM 718 O O . ASN A 1 98 ? -6.709 -11.429 -4.356 1.00 48.94 98 ASN A O 1
ATOM 722 N N . ASN A 1 99 ? -5.831 -13.368 -3.615 1.00 54.59 99 ASN A N 1
ATOM 723 C CA . ASN A 1 99 ? -5.283 -13.967 -4.841 1.00 54.59 99 ASN A CA 1
ATOM 724 C C . ASN A 1 99 ? -4.603 -13.048 -5.882 1.00 54.59 99 ASN A C 1
ATOM 726 O O . ASN A 1 99 ? -5.229 -12.379 -6.701 1.00 54.59 99 ASN A O 1
ATOM 730 N N . GLY A 1 100 ? -3.268 -13.126 -5.948 1.00 54.50 100 GLY A N 1
ATOM 731 C CA . GLY A 1 100 ? -2.447 -12.656 -7.078 1.00 54.50 100 GLY A CA 1
ATOM 732 C C . GLY A 1 100 ? -2.205 -11.145 -7.154 1.00 54.50 100 GLY A C 1
ATOM 733 O O . GLY A 1 100 ? -1.197 -10.730 -7.726 1.00 54.50 100 GLY A O 1
ATOM 734 N N . LYS A 1 101 ? -3.072 -10.337 -6.533 1.00 66.81 101 LYS A N 1
ATOM 735 C CA . LYS A 1 101 ? -2.933 -8.875 -6.434 1.00 66.81 101 LYS A CA 1
ATOM 736 C C . LYS A 1 101 ? -2.668 -8.358 -5.024 1.00 66.81 101 LYS A C 1
ATOM 738 O O . LYS A 1 101 ? -2.476 -7.167 -4.870 1.00 66.81 101 LYS A O 1
ATOM 743 N N . ALA A 1 102 ? -2.589 -9.215 -4.014 1.00 83.56 102 ALA A N 1
ATOM 744 C CA . ALA A 1 102 ? -2.550 -8.829 -2.602 1.00 83.56 102 ALA A CA 1
ATOM 745 C C . ALA A 1 102 ? -1.600 -7.658 -2.257 1.00 83.56 102 ALA A C 1
ATOM 747 O O . ALA A 1 102 ? -2.014 -6.648 -1.696 1.00 83.56 102 ALA A O 1
ATOM 748 N N . TRP A 1 103 ? -0.328 -7.735 -2.658 1.00 90.00 103 TRP A N 1
ATOM 749 C CA . TRP A 1 103 ? 0.619 -6.634 -2.445 1.00 90.00 103 TRP A CA 1
ATOM 750 C C . TRP A 1 103 ? 0.380 -5.437 -3.381 1.00 90.00 103 TRP A C 1
ATOM 752 O O . TRP A 1 103 ? 0.700 -4.310 -3.024 1.00 90.00 103 TRP A O 1
ATOM 762 N N . GLN A 1 104 ? -0.200 -5.651 -4.562 1.00 91.19 104 GLN A N 1
ATOM 763 C CA . GLN A 1 104 ? -0.592 -4.575 -5.477 1.00 91.19 104 GLN A CA 1
ATOM 764 C C . GLN A 1 104 ? -1.789 -3.796 -4.916 1.00 91.19 104 GLN A C 1
ATOM 766 O O . GLN A 1 104 ? -1.791 -2.576 -4.974 1.00 91.19 104 GLN A O 1
ATOM 771 N N . THR A 1 105 ? -2.734 -4.466 -4.256 1.00 89.69 105 THR A N 1
ATOM 772 C CA . THR A 1 105 ? -3.847 -3.829 -3.542 1.00 89.69 105 THR A CA 1
ATOM 773 C C . THR A 1 105 ? -3.342 -2.909 -2.426 1.00 89.69 105 THR A C 1
ATOM 775 O O . THR A 1 105 ? -3.848 -1.804 -2.263 1.00 89.69 105 THR A O 1
ATOM 778 N N . LEU A 1 106 ? -2.279 -3.293 -1.708 1.00 91.19 106 LEU A N 1
ATOM 779 C CA . LEU A 1 106 ? -1.635 -2.406 -0.724 1.00 91.19 106 LEU A CA 1
ATOM 780 C C . LEU A 1 106 ? -1.028 -1.147 -1.373 1.00 91.19 106 LEU A C 1
ATOM 782 O O . LEU A 1 106 ? -1.003 -0.084 -0.756 1.00 91.19 106 LEU A O 1
ATOM 786 N N . LEU A 1 107 ? -0.542 -1.253 -2.611 1.00 92.81 107 LEU A N 1
ATOM 787 C CA . LEU A 1 107 ? -0.040 -0.114 -3.383 1.00 92.81 107 LEU A CA 1
ATOM 788 C C . LEU A 1 107 ? -1.177 0.758 -3.942 1.00 92.81 107 LEU A C 1
ATOM 790 O O . LEU A 1 107 ? -1.042 1.980 -4.016 1.00 92.81 107 LEU A O 1
ATOM 794 N N . GLU A 1 108 ? -2.305 0.162 -4.316 1.00 90.00 108 GLU A N 1
ATOM 795 C CA . GLU A 1 108 ? -3.515 0.876 -4.745 1.00 90.00 108 GLU A CA 1
ATOM 796 C C . GLU A 1 108 ? -4.092 1.717 -3.594 1.00 90.00 108 GLU A C 1
ATOM 798 O O . GLU A 1 108 ? -4.418 2.885 -3.798 1.00 90.00 108 GLU A O 1
ATOM 803 N N . MET A 1 109 ? -4.097 1.197 -2.358 1.00 87.88 109 MET A N 1
ATOM 804 C CA . MET A 1 109 ? -4.492 1.965 -1.164 1.00 87.88 109 MET A CA 1
ATOM 805 C C . MET A 1 109 ? -3.674 3.260 -1.012 1.00 87.88 109 MET A C 1
ATOM 807 O O . MET A 1 109 ? -4.223 4.313 -0.685 1.00 87.88 109 MET A O 1
ATOM 811 N N . ARG A 1 110 ? -2.368 3.226 -1.314 1.00 88.06 110 ARG A N 1
ATOM 812 C CA . ARG A 1 110 ? -1.521 4.431 -1.324 1.00 88.06 110 ARG A CA 1
ATOM 813 C C . ARG A 1 110 ? -1.991 5.424 -2.385 1.00 88.06 110 ARG A C 1
ATOM 815 O O . ARG A 1 110 ? -2.054 6.619 -2.104 1.00 88.06 110 ARG A O 1
ATOM 822 N N . GLN A 1 111 ? -2.304 4.969 -3.600 1.00 87.25 111 GLN A N 1
ATOM 823 C CA . GLN A 1 111 ? -2.800 5.863 -4.658 1.00 87.25 111 GLN A CA 1
ATOM 824 C C . GLN A 1 111 ? -4.123 6.539 -4.276 1.00 87.25 111 GLN A C 1
ATOM 826 O O . GLN A 1 111 ? -4.356 7.675 -4.672 1.00 87.25 111 GLN A O 1
ATOM 831 N N . GLN A 1 112 ? -4.933 5.895 -3.435 1.00 88.50 112 GLN A N 1
ATOM 832 C CA . GLN A 1 112 ? -6.158 6.464 -2.861 1.00 88.50 112 GLN A CA 1
ATOM 833 C C . GLN A 1 112 ? -5.901 7.459 -1.709 1.00 88.50 112 GLN A C 1
ATOM 835 O O . GLN A 1 112 ? -6.842 7.924 -1.072 1.00 88.50 112 GLN A O 1
ATOM 840 N N . GLY A 1 113 ? -4.640 7.792 -1.413 1.00 90.19 113 GLY A N 1
ATOM 841 C CA . GLY A 1 113 ? -4.262 8.733 -0.355 1.00 90.19 113 GLY A CA 1
ATOM 842 C C . GLY A 1 113 ? -4.139 8.107 1.037 1.00 90.19 113 GLY A C 1
ATOM 843 O O . GLY A 1 113 ? -3.853 8.815 2.005 1.00 90.19 113 GLY A O 1
ATOM 844 N N . VAL A 1 114 ? -4.300 6.786 1.171 1.00 92.19 114 VAL A N 1
ATOM 845 C CA . VAL A 1 114 ? -4.109 6.105 2.455 1.00 92.19 114 VAL A CA 1
ATOM 846 C C . VAL A 1 114 ? -2.616 6.039 2.776 1.00 92.19 114 VAL A C 1
ATOM 848 O O . VAL A 1 114 ? -1.831 5.379 2.095 1.00 92.19 114 VAL A O 1
ATOM 851 N N . GLY A 1 115 ? -2.201 6.710 3.850 1.00 93.31 115 GLY A N 1
ATOM 852 C CA . GLY A 1 115 ? -0.811 6.675 4.300 1.00 93.31 115 GLY A CA 1
ATOM 853 C C . GLY A 1 115 ? -0.378 5.283 4.776 1.00 93.31 115 GLY A C 1
ATOM 854 O O . GLY A 1 115 ? -1.143 4.573 5.433 1.00 93.31 115 GLY A O 1
ATOM 855 N N . TRP A 1 116 ? 0.890 4.927 4.543 1.00 92.81 116 TRP A N 1
ATOM 856 C CA . TRP A 1 116 ? 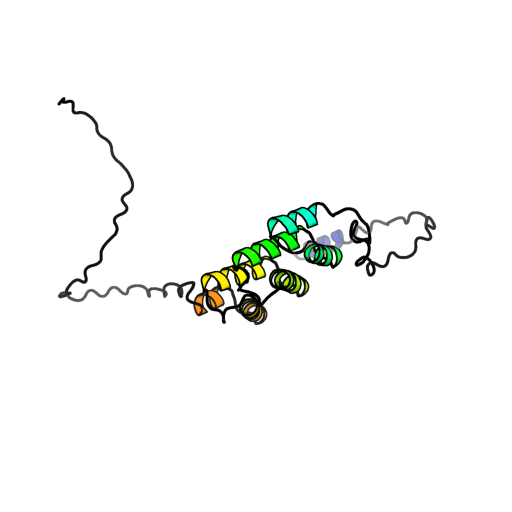1.474 3.636 4.943 1.00 92.81 116 TRP A CA 1
ATOM 857 C C . TRP A 1 116 ? 1.256 3.275 6.414 1.00 92.81 116 TRP A C 1
ATOM 859 O O . TRP A 1 116 ? 1.079 2.104 6.731 1.00 92.81 116 TRP A O 1
ATOM 869 N N . GLY A 1 117 ? 1.219 4.261 7.317 1.00 94.00 117 GLY A N 1
ATOM 870 C CA . GLY A 1 117 ? 0.912 4.021 8.728 1.00 94.00 117 GLY A CA 1
ATOM 871 C C . GLY A 1 117 ? -0.481 3.418 8.941 1.00 94.00 117 GLY A C 1
ATOM 872 O O . GLY A 1 117 ? -0.624 2.476 9.712 1.00 94.00 117 GLY A O 1
ATOM 873 N N . GLN A 1 118 ? -1.495 3.900 8.217 1.00 95.50 118 GLN A N 1
ATOM 874 C CA . GLN A 1 118 ? -2.854 3.356 8.297 1.00 95.50 118 GLN A CA 1
ATOM 875 C C . GLN A 1 118 ? -2.913 1.953 7.684 1.00 95.50 118 GLN A C 1
ATOM 877 O O . GLN A 1 118 ? -3.487 1.053 8.290 1.00 95.50 118 GLN A O 1
ATOM 882 N N . VAL A 1 119 ? -2.255 1.748 6.536 1.00 93.44 119 VAL A N 1
ATOM 883 C CA . VAL A 1 119 ? -2.158 0.431 5.882 1.00 93.44 119 VAL A CA 1
ATOM 884 C C . VAL A 1 119 ? -1.493 -0.592 6.808 1.00 93.44 119 VAL A C 1
ATOM 886 O O . VAL A 1 119 ? -2.006 -1.691 6.989 1.00 93.44 119 VAL A O 1
ATOM 889 N N . MET A 1 120 ? -0.383 -0.225 7.455 1.00 93.25 120 MET A N 1
ATOM 890 C CA . MET A 1 120 ? 0.321 -1.078 8.417 1.00 93.25 120 MET A CA 1
ATOM 891 C C . MET A 1 120 ? -0.572 -1.456 9.603 1.00 93.25 120 MET A C 1
ATOM 893 O O . MET A 1 120 ? -0.631 -2.631 9.962 1.00 93.25 120 MET A O 1
ATOM 897 N N . LEU A 1 121 ? -1.273 -0.487 10.203 1.00 94.88 121 LEU A N 1
ATOM 898 C CA . LEU A 1 121 ? -2.183 -0.757 11.319 1.00 94.88 121 LEU A CA 1
ATOM 899 C C . LEU A 1 121 ? -3.332 -1.666 10.886 1.00 94.88 121 LEU A C 1
ATOM 901 O O . LEU A 1 121 ? -3.613 -2.632 11.587 1.00 94.88 121 LEU A O 1
ATOM 905 N N . ALA A 1 122 ? -3.930 -1.428 9.720 1.00 92.94 122 ALA A N 1
ATOM 906 C CA . ALA A 1 122 ? -4.987 -2.271 9.174 1.00 92.94 122 ALA A CA 1
ATOM 907 C C . ALA A 1 122 ? -4.509 -3.717 8.964 1.00 92.94 122 ALA A C 1
ATOM 909 O O . ALA A 1 122 ? -5.133 -4.655 9.450 1.00 92.94 122 ALA A O 1
ATOM 910 N N . VAL A 1 123 ? -3.352 -3.899 8.320 1.00 91.44 123 VAL A N 1
ATOM 911 C CA . VAL A 1 123 ? -2.753 -5.216 8.051 1.00 91.44 123 VAL A CA 1
ATOM 912 C C . VAL A 1 123 ? -2.407 -5.968 9.338 1.00 91.44 123 VAL A C 1
ATOM 914 O O . VAL A 1 123 ? -2.720 -7.150 9.469 1.00 91.44 123 VAL A O 1
ATOM 917 N N . VAL A 1 124 ? -1.767 -5.300 10.302 1.00 91.44 124 VAL A N 1
ATOM 918 C CA . VAL A 1 124 ? -1.396 -5.924 11.582 1.00 91.44 124 VAL A CA 1
ATOM 919 C C . VAL A 1 124 ? -2.635 -6.251 12.410 1.00 91.44 124 VAL A C 1
ATOM 921 O O . VAL A 1 124 ? -2.674 -7.306 13.034 1.00 91.44 124 VAL A O 1
ATOM 924 N N . THR A 1 125 ? -3.652 -5.389 12.382 1.00 92.62 125 THR A N 1
ATOM 925 C CA . THR A 1 125 ? -4.925 -5.615 13.078 1.00 92.62 125 THR A CA 1
ATOM 926 C C . THR A 1 125 ? -5.657 -6.815 12.487 1.00 92.62 125 THR A C 1
ATOM 928 O O . THR A 1 125 ? -5.965 -7.738 13.229 1.00 92.62 125 THR A O 1
ATOM 931 N N . ALA A 1 126 ? -5.853 -6.858 11.165 1.00 90.62 126 ALA A N 1
ATOM 932 C CA . ALA A 1 126 ? -6.473 -7.990 10.472 1.00 90.62 126 ALA A CA 1
ATOM 933 C C . ALA A 1 126 ? -5.764 -9.312 10.808 1.00 90.62 126 ALA A C 1
ATOM 935 O O . ALA A 1 126 ? -6.394 -10.291 11.200 1.00 90.62 126 ALA A O 1
ATOM 936 N N . LYS A 1 127 ? -4.424 -9.314 10.769 1.00 88.81 127 LYS A N 1
ATOM 937 C CA . LYS A 1 127 ? -3.622 -10.477 11.166 1.00 88.81 127 LYS A CA 1
ATOM 938 C C . LYS A 1 127 ? -3.822 -10.875 12.631 1.00 88.81 127 LYS A C 1
ATOM 940 O O . LYS A 1 127 ? -3.851 -12.064 12.929 1.00 88.81 127 LYS A O 1
ATOM 945 N N . ALA A 1 128 ? -3.860 -9.902 13.539 1.00 90.25 128 ALA A N 1
ATOM 946 C CA . ALA A 1 128 ? -3.984 -10.152 14.972 1.00 90.25 128 ALA A CA 1
ATOM 947 C C . ALA A 1 128 ? -5.359 -10.716 15.341 1.00 90.25 128 ALA A C 1
ATOM 949 O O . ALA A 1 128 ? -5.441 -11.556 16.232 1.00 90.25 128 ALA A O 1
ATOM 950 N N . VAL A 1 129 ? -6.411 -10.266 14.656 1.00 91.19 129 VAL A N 1
ATOM 951 C CA . VAL A 1 129 ? -7.763 -10.804 14.823 1.00 91.19 129 VAL A CA 1
ATOM 952 C C . VAL A 1 129 ? -7.856 -12.208 14.223 1.00 91.19 129 VAL A C 1
ATOM 954 O O . VAL A 1 129 ? -8.414 -13.097 14.856 1.00 91.19 129 VAL A O 1
ATOM 957 N N . GLY A 1 130 ? -7.269 -12.427 13.040 1.00 86.50 130 GLY A N 1
ATOM 958 C CA . GLY A 1 130 ? -7.266 -13.737 12.380 1.00 86.50 130 GLY A CA 1
ATOM 959 C C . GLY A 1 130 ? -8.638 -14.179 11.860 1.00 86.50 130 GLY A C 1
ATOM 960 O O . GLY A 1 130 ? -8.813 -15.356 11.558 1.00 86.50 130 GLY A O 1
ATOM 961 N N . ASP A 1 131 ? -9.584 -13.245 11.769 1.00 85.19 131 ASP A N 1
ATOM 962 C CA . ASP A 1 131 ? -10.928 -13.425 11.223 1.00 85.19 131 ASP A CA 1
ATOM 963 C C . ASP A 1 131 ? -10.938 -12.988 9.750 1.00 85.19 131 ASP A C 1
ATOM 965 O O . ASP A 1 131 ? -10.391 -11.935 9.407 1.00 85.19 131 ASP A O 1
ATOM 969 N N . GLU A 1 132 ? -11.524 -13.809 8.879 1.00 82.06 132 GLU A N 1
ATOM 970 C CA . GLU A 1 132 ? -11.585 -13.569 7.435 1.00 82.06 132 GLU A CA 1
ATOM 971 C C . GLU A 1 132 ? -12.445 -12.354 7.057 1.00 82.06 132 GLU A C 1
ATOM 973 O O . GLU A 1 132 ? -12.149 -11.677 6.068 1.00 82.06 132 GLU A O 1
ATOM 978 N N . ASP A 1 133 ? -13.439 -12.013 7.880 1.00 84.62 133 ASP A N 1
ATOM 979 C CA . ASP A 1 133 ? -14.308 -10.853 7.671 1.00 84.62 133 ASP A CA 1
ATOM 980 C C . ASP A 1 133 ? -13.608 -9.535 8.059 1.00 84.62 133 ASP A C 1
ATOM 982 O O . ASP A 1 133 ? -13.958 -8.439 7.595 1.00 84.62 133 ASP A O 1
ATOM 986 N N . VAL A 1 134 ? -12.553 -9.617 8.876 1.00 89.12 134 VAL A N 1
ATOM 987 C CA . VAL A 1 134 ? -11.764 -8.463 9.319 1.00 89.12 134 VAL A CA 1
ATOM 988 C C . VAL A 1 134 ? -10.590 -8.231 8.369 1.00 89.12 134 VAL A C 1
ATOM 990 O O . VAL A 1 134 ? -9.433 -8.544 8.645 1.00 89.12 134 VAL A O 1
ATOM 993 N N . THR A 1 135 ? -10.894 -7.625 7.222 1.00 89.25 135 THR A N 1
ATOM 994 C CA . THR A 1 135 ? -9.901 -7.296 6.189 1.00 89.25 135 THR A CA 1
ATOM 995 C C . THR A 1 135 ? -9.227 -5.933 6.419 1.00 89.25 135 THR A C 1
ATOM 997 O O . THR A 1 135 ? -9.820 -5.023 7.004 1.00 89.25 135 THR A O 1
ATOM 1000 N N . PRO A 1 136 ? -7.998 -5.710 5.908 1.00 90.38 136 PRO A N 1
ATOM 1001 C CA . PRO A 1 136 ? -7.367 -4.388 5.964 1.00 90.38 136 PRO A CA 1
ATOM 1002 C C . PRO A 1 136 ? -8.229 -3.291 5.323 1.00 90.38 136 PRO A C 1
ATOM 1004 O O . PRO A 1 136 ? -8.294 -2.171 5.818 1.00 90.38 136 PRO A O 1
ATOM 1007 N N . ASP A 1 137 ? -8.922 -3.628 4.241 1.00 89.31 137 ASP A N 1
ATOM 1008 C CA . ASP A 1 137 ? -9.803 -2.728 3.505 1.00 89.31 137 ASP A CA 1
ATOM 1009 C C . ASP A 1 137 ? -11.041 -2.322 4.332 1.00 89.31 137 ASP A C 1
ATOM 1011 O O . ASP A 1 137 ? -11.371 -1.138 4.406 1.00 89.31 137 ASP A O 1
ATOM 1015 N N . SER A 1 138 ? -11.683 -3.254 5.052 1.00 91.69 138 SER A N 1
ATOM 1016 C CA . SER A 1 138 ? -12.814 -2.919 5.938 1.00 91.69 138 SER A CA 1
ATOM 1017 C C . SER A 1 138 ? -12.396 -2.031 7.117 1.00 91.69 138 SER A C 1
ATOM 1019 O O . SER A 1 138 ? -13.128 -1.114 7.497 1.00 91.69 138 SER A O 1
ATOM 1021 N N . LEU A 1 139 ? -11.195 -2.239 7.664 1.00 94.31 139 LEU A N 1
ATOM 1022 C CA . LEU A 1 139 ? -10.628 -1.398 8.724 1.00 94.31 139 LEU A CA 1
ATOM 1023 C C . LEU A 1 139 ? -10.296 0.015 8.224 1.00 94.31 139 LEU A C 1
ATOM 1025 O O . LEU A 1 139 ? -10.514 0.999 8.931 1.00 94.31 139 LEU A O 1
ATOM 1029 N N . LEU A 1 140 ? -9.787 0.133 6.996 1.00 93.81 140 LEU A N 1
ATOM 1030 C CA . LEU A 1 140 ? -9.501 1.427 6.379 1.00 93.81 140 LEU A CA 1
ATOM 1031 C C . LEU A 1 140 ? -10.775 2.196 6.016 1.00 93.81 140 LEU A C 1
ATOM 1033 O O . LEU A 1 140 ? -10.784 3.416 6.165 1.00 93.81 140 LEU A O 1
ATOM 1037 N N . ARG A 1 141 ? -11.865 1.518 5.630 1.00 93.94 141 ARG A N 1
ATOM 1038 C CA . ARG A 1 141 ? -13.178 2.171 5.471 1.00 93.94 141 ARG A CA 1
ATOM 1039 C C . ARG A 1 141 ? -13.675 2.776 6.779 1.00 93.94 141 ARG A C 1
ATOM 1041 O O . ARG A 1 141 ? -14.010 3.950 6.800 1.00 93.94 141 ARG A O 1
ATOM 1048 N N . GLN A 1 142 ? -13.585 2.046 7.892 1.00 96.00 142 GLN A N 1
ATOM 1049 C CA . GLN A 1 142 ? -13.936 2.599 9.209 1.00 96.00 142 GLN A CA 1
ATOM 1050 C C . GLN A 1 142 ? -13.105 3.845 9.557 1.00 96.00 142 GLN A C 1
ATOM 1052 O O . GLN A 1 142 ? -13.621 4.798 10.139 1.00 96.00 142 GLN A O 1
ATOM 1057 N N . ARG A 1 143 ? -11.818 3.870 9.176 1.00 95.94 143 ARG A N 1
ATOM 1058 C CA . ARG A 1 143 ? -10.971 5.066 9.315 1.00 95.94 143 ARG A CA 1
ATOM 1059 C C . ARG A 1 143 ? -11.435 6.219 8.427 1.00 95.94 143 ARG A C 1
ATOM 1061 O O . ARG A 1 143 ? -11.401 7.358 8.890 1.00 95.94 143 ARG A O 1
ATOM 1068 N N . ALA A 1 144 ? -11.847 5.940 7.192 1.00 94.25 144 ALA A N 1
ATOM 1069 C CA . ALA A 1 144 ? -12.402 6.937 6.279 1.00 94.25 144 ALA A CA 1
ATOM 1070 C C . ALA A 1 144 ? -13.736 7.511 6.793 1.00 94.25 144 ALA A C 1
ATOM 1072 O O . ALA A 1 144 ? -13.967 8.709 6.661 1.00 94.25 144 ALA A O 1
ATOM 1073 N N . ASP A 1 145 ? -14.535 6.696 7.485 1.00 95.50 145 ASP A N 1
ATOM 1074 C CA . ASP A 1 145 ? -15.791 7.094 8.138 1.00 95.50 145 ASP A CA 1
ATOM 1075 C C . ASP A 1 145 ? -15.578 7.872 9.457 1.00 95.50 145 ASP A C 1
ATOM 1077 O O . ASP A 1 145 ? -16.530 8.220 10.156 1.00 95.50 145 ASP A O 1
ATOM 1081 N N . GLY A 1 146 ? -14.324 8.158 9.824 1.00 95.38 146 GLY A N 1
ATOM 1082 C CA . GLY A 1 146 ? -13.969 8.960 10.996 1.00 95.38 146 GLY A CA 1
ATOM 1083 C C . GLY A 1 146 ? -13.788 8.169 12.293 1.00 95.38 146 GLY A C 1
ATOM 1084 O O . GLY A 1 146 ? -13.500 8.768 13.331 1.00 95.38 146 GLY A O 1
ATOM 1085 N N . MET A 1 147 ? -13.891 6.836 12.274 1.00 95.94 147 MET A N 1
ATOM 1086 C CA . MET A 1 147 ? -13.635 6.029 13.467 1.00 95.94 147 MET A CA 1
ATOM 1087 C C . MET A 1 147 ? -12.149 6.059 13.835 1.00 95.94 147 MET A C 1
ATOM 1089 O O . MET A 1 147 ? -11.274 5.920 12.984 1.00 95.94 147 MET A O 1
ATOM 1093 N N . GLU A 1 148 ? -11.824 6.218 15.116 1.00 95.94 148 GLU A N 1
ATOM 1094 C CA . GLU A 1 148 ? -10.442 6.163 15.600 1.00 95.94 148 GLU A CA 1
ATOM 1095 C C . GLU A 1 148 ? -9.957 4.723 15.790 1.00 95.94 148 GLU A C 1
ATOM 1097 O O . GLU A 1 148 ? -10.725 3.857 16.206 1.00 95.94 148 GLU A O 1
ATOM 1102 N N . TRP A 1 149 ? -8.657 4.471 15.588 1.00 96.44 149 TRP A N 1
ATOM 1103 C CA . TRP A 1 149 ? -8.058 3.147 15.830 1.00 96.44 149 TRP A CA 1
ATOM 1104 C C . TRP A 1 149 ? -8.365 2.595 17.219 1.00 96.44 149 TRP A C 1
ATOM 1106 O O . TRP A 1 149 ? -8.633 1.409 17.353 1.00 96.44 149 TRP A O 1
ATOM 1116 N N . GLY A 1 150 ? -8.395 3.451 18.245 1.00 95.94 150 GLY A N 1
ATOM 1117 C CA . GLY A 1 150 ? -8.775 3.032 19.592 1.00 95.94 150 GLY A CA 1
ATOM 1118 C C . GLY A 1 150 ? -10.197 2.467 19.657 1.00 95.94 150 GLY A C 1
ATOM 1119 O O . GLY A 1 150 ? -10.417 1.462 20.323 1.00 95.94 150 GLY A O 1
ATOM 1120 N N . LYS A 1 151 ? -11.153 3.058 18.930 1.00 96.38 151 LYS A N 1
ATOM 1121 C CA . LYS A 1 151 ? -12.536 2.563 18.854 1.00 96.38 151 LYS A CA 1
ATOM 1122 C C . LYS A 1 151 ? -12.643 1.286 18.033 1.00 96.38 151 LYS A C 1
ATOM 1124 O O . LYS A 1 151 ? -13.313 0.359 18.477 1.00 96.38 151 LYS A O 1
ATOM 1129 N N . ILE A 1 152 ? -11.917 1.209 16.920 1.00 96.56 152 ILE A N 1
ATOM 1130 C CA . ILE A 1 152 ? -11.816 -0.006 16.102 1.00 96.56 152 ILE A CA 1
ATOM 1131 C C . ILE A 1 152 ? -11.269 -1.160 16.958 1.00 96.56 152 ILE A C 1
ATOM 1133 O O . ILE A 1 152 ? -11.883 -2.216 17.058 1.00 96.56 152 ILE A O 1
ATOM 1137 N N . TRP A 1 153 ? -10.155 -0.949 17.662 1.00 97.50 153 TRP A N 1
ATOM 1138 C CA . TRP A 1 153 ? -9.539 -1.966 18.516 1.00 97.50 153 TRP A CA 1
ATOM 1139 C C . TRP A 1 153 ? -10.365 -2.317 19.756 1.00 97.50 153 TRP A C 1
ATOM 1141 O O . TRP A 1 153 ? -10.330 -3.469 20.179 1.00 97.50 153 TRP A O 1
ATOM 1151 N N . GLN A 1 154 ? -11.123 -1.373 20.324 1.00 95.31 154 GLN A N 1
ATOM 1152 C CA . GLN A 1 154 ? -12.112 -1.670 21.370 1.00 95.31 154 GLN A CA 1
ATOM 1153 C C . GLN A 1 154 ? -13.226 -2.572 20.831 1.00 95.31 154 GLN A C 1
ATOM 1155 O O . GLN A 1 154 ? -13.555 -3.571 21.465 1.00 95.31 154 GLN A O 1
ATOM 1160 N N . GLY A 1 155 ? -13.775 -2.249 19.655 1.00 94.19 155 GLY A N 1
ATOM 1161 C CA . GLY A 1 155 ? -14.824 -3.038 19.005 1.00 94.19 155 GLY A CA 1
ATOM 1162 C C . GLY A 1 155 ? -14.374 -4.458 18.655 1.00 94.19 155 GLY A C 1
ATOM 1163 O O . GLY A 1 155 ? -15.150 -5.395 18.792 1.00 94.19 155 GLY A O 1
ATOM 1164 N N . LEU A 1 156 ? -13.100 -4.622 18.290 1.00 95.12 156 LEU A N 1
ATOM 1165 C CA . LEU A 1 156 ? -12.474 -5.918 18.009 1.00 95.12 156 LEU A CA 1
ATOM 1166 C C . LEU A 1 156 ? -11.994 -6.664 19.269 1.00 95.12 156 LEU A C 1
ATOM 1168 O O . LEU A 1 156 ? -11.419 -7.742 19.156 1.00 95.12 156 LEU A O 1
ATOM 1172 N N . GLY A 1 157 ? -12.153 -6.090 20.467 1.00 93.62 157 GLY A N 1
ATOM 1173 C CA . GLY A 1 157 ? -11.682 -6.698 21.716 1.00 93.62 157 GLY A CA 1
ATOM 1174 C C . GLY A 1 157 ? -10.155 -6.775 21.861 1.00 93.62 157 GLY A C 1
ATOM 1175 O O . GLY A 1 157 ? -9.658 -7.469 22.745 1.00 93.62 157 GLY A O 1
ATOM 1176 N N . LEU A 1 158 ? -9.400 -6.054 21.026 1.00 92.56 158 LEU A N 1
ATOM 1177 C CA . LEU A 1 158 ? -7.932 -6.016 21.060 1.00 92.56 158 LEU A CA 1
ATOM 1178 C C . LEU A 1 158 ? -7.397 -5.143 22.201 1.00 92.56 158 LEU A C 1
ATOM 1180 O O . LEU A 1 158 ? -6.271 -5.340 22.65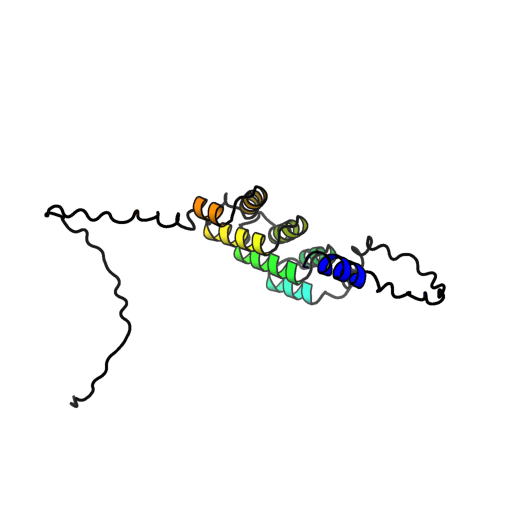9 1.00 92.56 158 LEU A O 1
ATOM 1184 N N . ILE A 1 159 ? -8.196 -4.177 22.667 1.00 92.44 159 ILE A N 1
ATOM 1185 C CA . ILE A 1 159 ? -7.898 -3.357 23.845 1.00 92.44 159 ILE A CA 1
ATOM 1186 C C . ILE A 1 159 ? -9.134 -3.235 24.744 1.00 92.44 159 ILE A C 1
ATOM 1188 O O . ILE A 1 159 ? -10.266 -3.192 24.268 1.00 92.44 159 ILE A O 1
ATOM 1192 N N . GLY A 1 160 ? -8.921 -3.151 26.059 1.00 84.81 160 GLY A N 1
ATOM 1193 C CA . GLY A 1 160 ? -10.008 -2.963 27.021 1.00 84.81 160 GLY A CA 1
ATOM 1194 C C . GLY A 1 160 ? -10.617 -1.556 26.982 1.00 84.81 160 GLY A C 1
ATOM 1195 O O . GLY A 1 160 ? -9.950 -0.572 26.648 1.00 84.81 160 GLY A O 1
ATOM 1196 N N . ASN A 1 161 ? -11.877 -1.445 27.407 1.00 75.81 161 ASN A N 1
ATOM 1197 C CA . ASN A 1 161 ? -12.491 -0.159 27.732 1.00 75.81 161 ASN A CA 1
ATOM 1198 C C . ASN A 1 161 ? -11.813 0.356 29.003 1.00 75.81 161 ASN A C 1
ATOM 1200 O O . ASN A 1 161 ? -11.858 -0.320 30.030 1.00 75.81 161 ASN A O 1
ATOM 1204 N N . GLY A 1 162 ? -11.105 1.486 28.910 1.00 64.62 162 GLY A N 1
ATOM 1205 C CA . GLY A 1 162 ? -10.291 2.030 29.999 1.00 64.62 162 GLY A CA 1
ATOM 1206 C C . GLY A 1 162 ? -10.994 1.919 31.353 1.00 64.62 162 GLY A 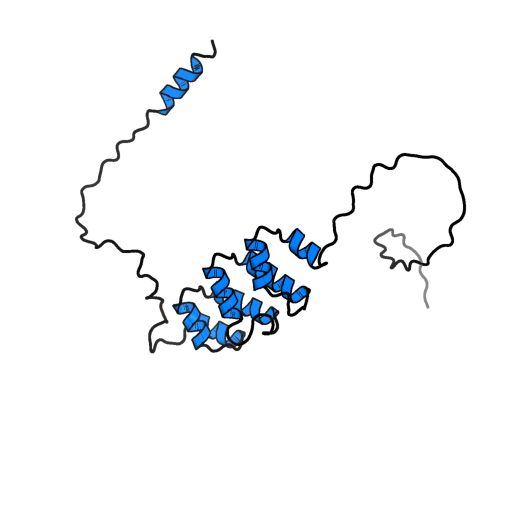C 1
ATOM 1207 O O . GLY A 1 162 ? -12.195 2.168 31.440 1.00 64.62 162 GLY A O 1
ATOM 1208 N N . ARG A 1 163 ? -10.244 1.493 32.384 1.00 60.78 163 ARG A N 1
ATOM 1209 C CA . ARG A 1 163 ? -10.741 1.328 33.759 1.00 60.78 163 ARG A CA 1
ATOM 1210 C C . ARG A 1 163 ? -11.678 2.485 34.088 1.00 60.78 163 ARG A C 1
ATOM 1212 O O . ARG A 1 163 ? -11.239 3.635 34.065 1.00 60.78 163 ARG A O 1
ATOM 1219 N N . GLY A 1 164 ? -12.944 2.160 34.354 1.00 51.38 164 GLY A N 1
ATOM 1220 C CA . GLY A 1 164 ? -13.925 3.133 34.804 1.00 51.38 164 GLY A CA 1
ATOM 1221 C C . GLY A 1 164 ? -13.310 3.987 35.904 1.00 51.38 164 GLY A C 1
ATOM 1222 O O . GLY A 1 164 ? -12.574 3.475 36.754 1.00 51.38 164 GLY A O 1
ATOM 1223 N N . HIS A 1 165 ? -13.562 5.292 35.842 1.00 40.44 165 HIS A N 1
ATOM 1224 C CA . HIS A 1 165 ? -13.295 6.201 36.944 1.00 40.44 165 HIS A CA 1
ATOM 1225 C C . HIS A 1 165 ? -13.787 5.516 38.217 1.00 40.44 165 HIS A C 1
ATOM 1227 O O . HIS A 1 165 ? -14.985 5.286 38.360 1.00 40.44 165 HIS A O 1
ATOM 1233 N N . LYS A 1 166 ? -12.867 5.101 39.095 1.00 41.19 166 LYS A N 1
ATOM 1234 C CA . LYS A 1 166 ? -13.253 4.642 40.424 1.00 41.19 166 LYS A CA 1
ATOM 1235 C C . LYS A 1 166 ? -13.868 5.887 41.063 1.00 41.19 166 LYS A C 1
ATOM 1237 O O . LYS A 1 166 ? -13.106 6.836 41.265 1.00 41.19 166 LYS A O 1
ATOM 1242 N N . PRO A 1 167 ? -15.194 5.959 41.300 1.00 38.72 167 PRO A N 1
ATOM 1243 C CA . PRO A 1 167 ? -15.720 7.083 42.050 1.00 38.72 167 PRO A CA 1
ATOM 1244 C C . PRO A 1 167 ? -14.963 7.105 43.373 1.00 38.72 167 PRO A C 1
ATOM 1246 O O . PRO A 1 167 ? -14.656 6.041 43.928 1.00 38.72 167 PRO A O 1
ATOM 1249 N N . ALA A 1 168 ? -14.573 8.308 43.796 1.00 42.31 168 ALA A N 1
ATOM 1250 C CA . ALA A 1 168 ? -13.896 8.527 45.062 1.00 42.31 168 ALA A CA 1
ATOM 1251 C C . ALA A 1 168 ? -14.584 7.664 46.119 1.00 42.31 168 ALA A C 1
ATOM 1253 O O . ALA A 1 168 ? -15.798 7.753 46.300 1.00 42.31 168 ALA A O 1
ATOM 1254 N N . SER A 1 169 ? -13.818 6.756 46.724 1.00 40.25 169 SER A N 1
ATOM 1255 C CA . SER A 1 169 ? -14.304 5.915 47.803 1.00 40.25 169 SER A CA 1
ATOM 1256 C C . SER A 1 169 ? -14.781 6.842 48.909 1.00 40.25 169 SER A C 1
ATOM 1258 O O . SER A 1 169 ? -13.965 7.404 49.638 1.00 40.25 169 SER A O 1
ATOM 1260 N N . VAL A 1 170 ? -16.095 7.029 48.977 1.00 38.12 170 VAL A N 1
ATOM 1261 C CA . VAL A 1 170 ? -16.776 7.531 50.158 1.00 38.12 170 VAL A CA 1
ATOM 1262 C C . VAL A 1 170 ? -16.426 6.540 51.258 1.00 38.12 170 VAL A C 1
ATOM 1264 O O . VAL A 1 170 ? -16.668 5.340 51.134 1.00 38.12 170 VAL A O 1
ATOM 1267 N N . THR A 1 171 ? -15.733 7.038 52.273 1.00 44.88 171 THR A N 1
ATOM 1268 C CA . THR A 1 171 ? -15.524 6.337 53.531 1.00 44.88 171 THR A CA 1
ATOM 1269 C C . THR A 1 171 ? -16.891 6.075 54.142 1.00 44.88 171 THR A C 1
ATOM 1271 O O . THR A 1 171 ? -17.569 7.026 54.525 1.00 44.88 171 THR A O 1
ATOM 1274 N N . ASP A 1 172 ? -17.284 4.812 54.225 1.00 38.81 172 ASP A N 1
ATOM 1275 C CA . ASP A 1 172 ? -18.343 4.386 55.128 1.00 38.81 172 ASP A CA 1
ATOM 1276 C C . ASP A 1 172 ? -17.759 3.293 56.026 1.00 38.81 172 ASP A C 1
ATOM 1278 O O . ASP A 1 172 ? -17.345 2.219 55.576 1.00 38.81 172 ASP A O 1
ATOM 1282 N N . GLU A 1 173 ? -17.592 3.663 57.291 1.00 42.31 173 GLU A N 1
ATOM 1283 C CA . GLU A 1 173 ? -17.257 2.766 58.381 1.00 42.31 173 GLU A CA 1
ATOM 1284 C C . GLU A 1 173 ? -18.513 1.965 58.730 1.00 42.31 173 GLU A C 1
ATOM 1286 O O . GLU A 1 173 ? -19.438 2.490 59.344 1.00 42.31 173 GLU A O 1
ATOM 1291 N N . GLY A 1 174 ? -18.555 0.681 58.370 1.00 35.09 174 GLY A N 1
ATOM 1292 C CA . GLY A 1 174 ? -19.746 -0.112 58.660 1.00 35.09 174 GLY A CA 1
ATOM 1293 C C . GLY A 1 174 ? -19.628 -1.608 58.406 1.00 35.09 174 GLY A C 1
ATOM 1294 O O . GLY A 1 174 ? -20.057 -2.102 57.373 1.00 35.09 174 GLY A O 1
ATOM 1295 N N . SER A 1 175 ? -19.172 -2.318 59.440 1.00 36.19 175 SER A N 1
ATOM 1296 C CA . SER A 1 175 ? -19.571 -3.688 59.805 1.00 36.19 175 SER A CA 1
ATOM 1297 C C . SER A 1 175 ? -18.999 -4.891 59.035 1.00 36.19 175 SER A C 1
ATOM 1299 O O . SER A 1 175 ? -18.952 -4.986 57.814 1.00 36.19 175 SER A O 1
ATOM 1301 N N . ALA A 1 176 ? -18.551 -5.850 59.845 1.00 35.62 176 ALA A N 1
ATOM 1302 C CA . ALA A 1 176 ? -17.762 -7.020 59.510 1.00 35.62 176 ALA A CA 1
ATOM 1303 C C . ALA A 1 176 ? -18.575 -8.233 59.007 1.00 35.62 176 ALA A C 1
ATOM 1305 O O . ALA A 1 176 ? -19.753 -8.385 59.312 1.00 35.62 176 ALA A O 1
ATOM 1306 N N . GLN A 1 177 ? -17.818 -9.166 58.402 1.00 35.00 177 GLN A N 1
ATOM 1307 C CA . GLN A 1 177 ? -17.959 -10.636 58.468 1.00 35.00 177 GLN A CA 1
ATOM 1308 C C . GLN A 1 177 ? -18.929 -11.362 57.509 1.00 35.00 177 GLN A C 1
ATOM 1310 O O . GLN A 1 177 ? -20.079 -11.613 57.834 1.00 35.00 177 GLN A O 1
ATOM 1315 N N . GLN A 1 178 ? -18.398 -11.880 56.387 1.00 32.97 178 GLN A N 1
ATOM 1316 C CA . GLN A 1 178 ? -17.914 -13.276 56.219 1.00 32.97 178 GLN A CA 1
ATOM 1317 C C . GLN A 1 178 ? -17.780 -13.618 54.719 1.00 32.97 178 GLN A C 1
ATOM 1319 O O . GLN A 1 178 ? -18.771 -13.747 54.008 1.00 32.97 178 GLN A O 1
ATOM 1324 N N . GLY A 1 179 ? -16.545 -13.787 54.235 1.00 31.27 179 GLY A N 1
ATOM 1325 C CA . GLY A 1 179 ? -16.245 -14.199 52.859 1.00 31.27 179 GLY A CA 1
ATOM 1326 C C . GLY A 1 179 ? -15.464 -15.512 52.823 1.00 31.27 179 GLY A C 1
ATOM 1327 O O . GLY A 1 179 ? -14.379 -15.603 53.394 1.00 31.27 179 GLY A O 1
ATOM 1328 N N . HIS A 1 180 ? -16.014 -16.514 52.132 1.00 33.78 180 HIS A N 1
ATOM 1329 C CA . HIS A 1 180 ? -15.274 -17.668 51.608 1.00 33.78 180 HIS A CA 1
ATOM 1330 C C . HIS A 1 180 ? -14.256 -17.189 50.549 1.00 33.78 180 HIS A C 1
ATOM 1332 O O . HIS A 1 180 ? -14.635 -16.391 49.688 1.00 33.78 180 HIS A O 1
ATOM 1338 N N . PRO A 1 181 ? -12.991 -17.654 50.545 1.00 48.44 181 PRO A N 1
ATOM 1339 C CA . PRO A 1 181 ? -12.006 -17.184 49.574 1.00 48.44 181 PRO A CA 1
ATOM 1340 C C . PRO A 1 181 ? -12.044 -17.994 48.263 1.00 48.44 181 PRO A C 1
ATOM 1342 O O . PRO A 1 181 ? -12.029 -19.227 48.312 1.00 48.44 181 PRO A O 1
ATOM 1345 N N . PRO A 1 182 ? -11.987 -17.355 47.077 1.00 49.41 182 PRO A N 1
ATOM 1346 C CA . PRO A 1 182 ? -11.558 -18.025 45.859 1.00 49.41 182 PRO A CA 1
ATOM 1347 C C . PRO A 1 182 ? -10.024 -18.037 45.749 1.00 49.41 182 PRO A C 1
ATOM 1349 O O . PRO A 1 182 ? -9.321 -17.076 46.063 1.00 49.41 182 PRO A O 1
ATOM 1352 N N . ARG A 1 183 ? -9.511 -19.179 45.291 1.00 41.84 183 ARG A N 1
ATOM 1353 C CA . ARG A 1 183 ? -8.094 -19.531 45.160 1.00 41.84 183 ARG A CA 1
ATOM 1354 C C . ARG A 1 183 ? -7.490 -18.873 43.910 1.00 41.84 183 ARG A C 1
ATOM 1356 O O . ARG A 1 183 ? -7.683 -19.363 42.804 1.00 41.84 183 ARG A O 1
ATOM 1363 N N . GLY A 1 184 ? -6.745 -17.781 44.087 1.00 37.44 184 GLY A N 1
ATOM 1364 C CA . GLY A 1 184 ? -5.925 -17.163 43.038 1.00 37.44 184 GLY A CA 1
ATOM 1365 C C . GLY A 1 184 ? -4.478 -17.661 43.092 1.00 37.44 184 GLY A C 1
ATOM 1366 O O . GLY A 1 184 ? -3.798 -17.480 44.099 1.00 37.44 184 GLY A O 1
ATOM 1367 N N . ASN A 1 185 ? -4.006 -18.300 42.019 1.00 41.84 185 ASN A N 1
ATOM 1368 C CA . ASN A 1 185 ? -2.608 -18.701 41.849 1.00 41.84 185 ASN A CA 1
ATOM 1369 C C . ASN A 1 185 ? -1.776 -17.480 41.418 1.00 41.84 185 ASN A C 1
ATOM 1371 O O . ASN A 1 185 ? -1.837 -17.052 40.267 1.00 41.84 185 ASN A O 1
ATOM 1375 N N . ALA A 1 186 ? -1.031 -16.903 42.360 1.00 40.97 186 ALA A N 1
ATOM 1376 C CA . ALA A 1 186 ? -0.099 -15.814 42.109 1.00 40.97 186 ALA A CA 1
ATOM 1377 C C . ALA A 1 186 ? 1.256 -16.370 41.637 1.00 40.97 186 ALA A C 1
ATOM 1379 O O . ALA A 1 186 ? 2.042 -16.891 42.430 1.00 40.97 186 ALA A O 1
ATOM 1380 N N . GLY A 1 187 ? 1.547 -16.206 40.344 1.00 36.31 187 GLY A N 1
ATOM 1381 C CA . GLY A 1 187 ? 2.902 -16.300 39.802 1.00 36.31 187 GLY A CA 1
ATOM 1382 C C . GLY A 1 187 ? 3.768 -15.182 40.385 1.00 36.31 187 GLY A C 1
ATOM 1383 O O . GLY A 1 187 ? 3.545 -13.999 40.137 1.00 36.31 187 GLY A O 1
ATOM 1384 N N . ARG A 1 188 ? 4.728 -15.575 41.220 1.00 38.94 188 ARG A N 1
ATOM 1385 C CA . ARG A 1 188 ? 5.569 -14.718 42.057 1.00 38.94 188 ARG A CA 1
ATOM 1386 C C . ARG A 1 188 ? 6.817 -14.278 41.285 1.00 38.94 188 ARG A C 1
ATOM 1388 O O . ARG A 1 188 ? 7.733 -15.071 41.100 1.00 38.94 188 ARG A O 1
ATOM 1395 N N . ALA A 1 189 ? 6.875 -13.012 40.877 1.00 36.38 189 ALA A N 1
ATOM 1396 C CA . ALA A 1 189 ? 8.113 -12.352 40.462 1.00 36.38 189 ALA A CA 1
ATOM 1397 C C . ALA A 1 189 ? 8.707 -11.599 41.666 1.00 36.38 189 ALA A C 1
ATOM 1399 O O . ALA A 1 189 ? 8.074 -10.688 42.196 1.00 36.38 189 ALA A O 1
ATOM 1400 N N . HIS A 1 190 ? 9.913 -11.969 42.107 1.00 40.19 190 HIS A N 1
ATOM 1401 C CA . HIS A 1 190 ? 10.678 -11.211 43.102 1.00 40.19 190 HIS A CA 1
ATOM 1402 C C . HIS A 1 190 ? 11.972 -10.681 42.493 1.00 40.19 190 HIS A C 1
ATOM 1404 O O . HIS A 1 190 ? 12.806 -11.443 42.011 1.00 40.19 190 HIS A O 1
ATOM 1410 N N . GLY A 1 191 ? 12.132 -9.359 42.554 1.00 36.53 191 GLY A N 1
ATOM 1411 C CA . GLY A 1 191 ? 13.380 -8.658 42.297 1.00 36.53 191 GLY A CA 1
ATOM 1412 C C . GLY A 1 191 ? 14.074 -8.228 43.595 1.00 36.53 191 GLY A C 1
ATOM 1413 O O . GLY A 1 191 ? 13.420 -7.750 44.514 1.00 36.53 191 GLY A O 1
ATOM 1414 N N . ARG A 1 192 ? 15.407 -8.373 43.571 1.00 39.69 192 ARG A N 1
ATOM 1415 C CA . ARG A 1 192 ? 16.492 -7.676 44.299 1.00 39.69 192 ARG A CA 1
ATOM 1416 C C . ARG A 1 192 ? 16.497 -7.606 45.841 1.00 39.69 192 ARG A C 1
ATOM 1418 O O . ARG A 1 192 ? 15.839 -6.768 46.437 1.00 39.69 192 ARG A O 1
ATOM 1425 N N . GLY A 1 193 ? 17.492 -8.301 46.408 1.00 37.31 193 GLY A N 1
ATOM 1426 C CA . GLY A 1 193 ? 18.699 -7.654 46.953 1.00 37.31 193 GLY A CA 1
ATOM 1427 C C . GLY A 1 193 ? 18.820 -7.537 48.477 1.00 37.31 193 GLY A C 1
ATOM 1428 O O . GLY A 1 193 ? 18.196 -6.666 49.063 1.00 37.31 193 GLY A O 1
ATOM 1429 N N . GLN A 1 194 ? 19.732 -8.311 49.079 1.00 41.41 194 GLN A N 1
ATOM 1430 C CA . GLN A 1 194 ? 20.688 -7.855 50.105 1.00 41.41 194 GLN A CA 1
ATOM 1431 C C . GLN A 1 194 ? 21.673 -8.984 50.432 1.00 41.41 194 GLN A C 1
ATOM 1433 O O . GLN A 1 194 ? 21.274 -10.120 50.672 1.00 41.41 194 GLN A O 1
ATOM 1438 N N . GLY A 1 195 ? 22.967 -8.674 50.363 1.00 43.81 195 GLY A N 1
ATOM 1439 C CA . GLY A 1 195 ? 24.037 -9.600 50.710 1.00 43.81 195 GLY A CA 1
ATOM 1440 C C . GLY A 1 195 ? 24.320 -9.624 52.209 1.00 43.81 195 GLY A C 1
ATOM 1441 O O . GLY A 1 195 ? 24.082 -8.640 52.901 1.00 43.81 195 GLY A O 1
ATOM 1442 N N . GLN A 1 196 ? 24.895 -10.733 52.667 1.00 44.00 196 GLN A N 1
ATOM 1443 C CA . GLN A 1 196 ? 25.902 -10.802 53.726 1.00 44.00 196 GLN A CA 1
ATOM 1444 C C . GLN A 1 196 ? 26.578 -12.179 53.636 1.00 44.00 196 GLN A C 1
ATOM 1446 O O . GLN A 1 196 ? 25.922 -13.176 53.345 1.00 44.00 196 GLN A O 1
ATOM 1451 N N . GLY A 1 197 ? 27.907 -12.190 53.748 1.00 37.41 197 GLY A N 1
ATOM 1452 C CA . GLY A 1 197 ? 28.752 -13.352 53.478 1.00 37.41 197 GLY A CA 1
ATOM 1453 C C . GLY A 1 197 ? 28.976 -14.287 54.668 1.00 37.41 197 GLY A C 1
ATOM 1454 O O . GLY A 1 197 ? 28.247 -14.249 55.652 1.00 37.41 197 GLY A O 1
ATOM 1455 N N . LEU A 1 198 ? 30.075 -15.042 54.543 1.00 38.25 198 LEU A N 1
ATOM 1456 C CA . LEU A 1 198 ? 30.702 -15.972 55.496 1.00 38.25 198 LEU A CA 1
ATOM 1457 C C . LEU A 1 198 ? 30.040 -17.347 55.671 1.00 38.25 198 LEU A C 1
ATOM 1459 O O . LEU A 1 198 ? 28.933 -17.463 56.180 1.00 38.25 198 LEU A O 1
ATOM 1463 N N . GLY A 1 199 ? 30.809 -18.402 55.366 1.00 40.06 199 GLY A N 1
ATOM 1464 C CA . GLY A 1 199 ? 30.550 -19.734 55.921 1.00 40.06 199 GLY A CA 1
ATOM 1465 C C . GLY A 1 199 ? 31.049 -20.927 55.111 1.00 40.06 199 GLY A C 1
ATOM 1466 O O . GLY A 1 199 ? 30.249 -21.720 54.642 1.00 40.06 199 GLY A O 1
ATOM 1467 N N . LEU A 1 200 ? 32.369 -21.050 54.986 1.00 43.47 200 LEU A N 1
ATOM 1468 C CA . LEU A 1 200 ? 33.137 -22.301 54.940 1.00 43.47 200 LEU A CA 1
ATOM 1469 C C . LEU A 1 200 ? 32.375 -23.564 55.425 1.00 43.47 200 LEU A C 1
ATOM 1471 O O . LEU A 1 200 ? 31.941 -23.586 56.581 1.00 43.47 200 LEU A O 1
ATOM 1475 N N . LYS A 1 201 ? 32.322 -24.627 54.604 1.00 43.69 201 LYS A N 1
ATOM 1476 C CA . LYS A 1 201 ? 32.797 -25.989 54.946 1.00 43.69 201 LYS A CA 1
ATOM 1477 C C . LYS A 1 201 ? 32.570 -26.998 53.822 1.00 43.69 201 LYS A C 1
ATOM 1479 O O . LYS A 1 201 ? 31.531 -27.023 53.172 1.00 43.69 201 LYS A O 1
ATOM 1484 N N . ASP A 1 202 ? 33.597 -27.815 53.680 1.00 48.97 202 ASP A N 1
ATOM 1485 C CA . ASP A 1 202 ? 33.799 -28.931 52.776 1.00 48.97 202 ASP A CA 1
ATOM 1486 C C . ASP A 1 202 ? 32.761 -30.052 52.940 1.00 48.97 202 ASP A C 1
ATOM 1488 O O . ASP A 1 202 ? 32.332 -30.357 54.061 1.00 48.97 202 ASP A O 1
ATOM 1492 N N . GLN A 1 203 ? 32.422 -30.688 51.815 1.00 46.03 203 GLN A N 1
ATOM 1493 C CA . GLN A 1 203 ? 32.400 -32.145 51.607 1.00 46.03 203 GLN A CA 1
ATOM 1494 C C . GLN A 1 203 ? 32.071 -32.463 50.148 1.00 46.03 203 GLN A C 1
ATOM 1496 O O . GLN A 1 203 ? 31.069 -31.914 49.638 1.00 46.03 203 GLN A O 1
#

Secondary structure (DSSP, 8-state):
--SHHHHHHHHHTT-------PPP-----PPP--GGG-SS--TT-STTPPPPHHHHHHHHHHT--HHHHHHHHHTT--HHHHHHHHHHHHHTTTTSS-TT-HHHHHHHHHHTT--HHHHHHHHHHHHHH--TT--HHHHHHHHHTT--HHHHHHHTTSS--------------------PPP---------------------

Radius of gyration: 32.86 Å; chains: 1; bounding box: 54×90×86 Å